Protein AF-A0A962D793-F1 (afdb_monomer_lite)

Foldseek 3Di:
DVVVCLLQQLLLQCDPVNCCVFQNPVLLVLLVVQLVVVQWAADPDPQWTAHPNKIWRDGSLHQLPIDIPDPDPHDHSNNSNSSVVVNVVVVVPDPPPPPDPPPDDDDDDDDDDDDDPPPPPPDPPPPQVVQVVVQLVVLLPADLVVLLVVLDDLLLVCQVVLLVQFPAWDWDDGRQKIWIDGPRVRWIWMAGRSNRLSRIDTDDDSNVSSNVSSNRSVRSCVVVVHDHDRSNDDVPPPDDDDDDD

Secondary structure (DSSP, 8-state):
-HHHHHHTHHHHT--HHHHHHHH-HHHHHHHHHHHHTT-EEE-SSTTEEEETTEEEE--TT-GGG-EESSS-SS--HHHHHHHHHHHHHHHHTS------------------------------TTHHHHHHHHHHHHHHHS-HHHHHHHHHHHHHHHHHHHHTT--EEEEEEETTEEEEEEETTTEEEEEETT-GGGGEE-SS-HHHHHHHHHHHHHHHHHHTT-----TT--TT---------

pLDDT: mean 82.61, std 19.04, range [34.0, 98.19]

Radius of gyration: 23.88 Å; chains: 1; bounding box: 81×50×61 Å

Sequence (245 aa):
MTARREHWQALLALDADTLTELAGAGLLRRGLKELEAGQVLPGEEDGQFEVDGQRVQLDPRGWAHARCSCPAPHWCKHRIAAILALQQQAEQAQPVAIAPVEVDSAEPDPVMANAIPTGSSAAPASDDSAAESALLAELAELDPLHCLRLAGSAARQRLPRLLAQIDGVRWVVRPGSLRIELDGLEQVVSYLRHGGWAGMHCEGSASSQAALKLAALWAFWRQNGRPLPDSQARPGDGAVASTEP

Structure (mmCIF, N/CA/C/O backbone):
data_AF-A0A962D793-F1
#
_entry.id   AF-A0A962D793-F1
#
loop_
_atom_site.group_PDB
_atom_site.id
_atom_site.type_symbol
_atom_site.label_atom_id
_atom_site.label_alt_id
_atom_site.label_comp_id
_atom_site.label_asym_id
_atom_site.label_entity_id
_atom_site.label_seq_id
_atom_site.pdbx_PDB_ins_code
_atom_site.Cartn_x
_atom_site.Cartn_y
_atom_site.Cartn_z
_atom_site.occupancy
_atom_site.B_iso_or_equiv
_atom_site.auth_seq_id
_atom_site.auth_comp_id
_atom_site.auth_asym_id
_atom_site.auth_atom_id
_atom_site.pdbx_PDB_model_num
ATOM 1 N N . MET A 1 1 ? -24.814 11.540 5.572 1.00 59.25 1 MET A N 1
ATOM 2 C CA . MET A 1 1 ? -24.280 10.158 5.610 1.00 59.25 1 MET A CA 1
ATOM 3 C C . MET A 1 1 ? -23.424 9.856 4.379 1.00 59.25 1 MET A C 1
ATOM 5 O O . MET A 1 1 ? -22.291 9.434 4.564 1.00 59.25 1 MET A O 1
ATOM 9 N N . THR A 1 2 ? -23.872 10.186 3.161 1.00 63.78 2 THR A N 1
ATOM 10 C CA . THR A 1 2 ? -23.103 10.029 1.902 1.00 63.78 2 THR A CA 1
ATOM 11 C C . THR A 1 2 ? -21.752 10.757 1.901 1.00 63.78 2 THR A C 1
ATOM 13 O O . THR A 1 2 ? -20.735 10.131 1.639 1.00 63.78 2 THR A O 1
ATOM 16 N N . ALA A 1 3 ? -21.709 12.019 2.349 1.00 72.31 3 ALA A N 1
ATOM 17 C CA . ALA A 1 3 ? -20.476 12.818 2.381 1.00 72.31 3 ALA A CA 1
ATOM 18 C C . ALA A 1 3 ? -19.354 12.221 3.256 1.00 72.31 3 ALA A C 1
ATOM 20 O O . ALA A 1 3 ? -18.182 12.321 2.911 1.00 72.31 3 ALA A O 1
ATOM 21 N N . ARG A 1 4 ? -19.689 11.558 4.378 1.00 75.62 4 ARG A N 1
ATOM 22 C CA . ARG A 1 4 ? -18.681 10.873 5.211 1.00 75.62 4 ARG A CA 1
ATOM 23 C C . ARG A 1 4 ? -18.145 9.638 4.486 1.00 75.62 4 ARG A C 1
ATOM 25 O O . ARG A 1 4 ? -16.952 9.379 4.522 1.00 75.62 4 ARG A O 1
ATOM 32 N N . ARG A 1 5 ? -19.009 8.901 3.785 1.00 78.44 5 ARG A N 1
ATOM 33 C CA . ARG A 1 5 ? -18.607 7.714 3.023 1.00 78.44 5 ARG A CA 1
ATOM 34 C C . ARG A 1 5 ? -17.695 8.067 1.845 1.00 78.44 5 ARG A C 1
ATOM 36 O O . ARG A 1 5 ? -16.686 7.401 1.654 1.00 78.44 5 ARG A O 1
ATOM 43 N N . GLU A 1 6 ? -18.013 9.137 1.120 1.00 80.44 6 GLU A N 1
ATOM 44 C CA . GLU A 1 6 ? -17.165 9.693 0.055 1.00 80.44 6 GLU A CA 1
ATOM 45 C C . GLU A 1 6 ? -15.807 10.142 0.604 1.00 80.44 6 GLU A C 1
ATOM 47 O O . GLU A 1 6 ? -14.766 9.804 0.048 1.00 80.44 6 GLU A O 1
ATOM 52 N N . HIS A 1 7 ? -15.803 10.830 1.749 1.00 87.44 7 HIS A N 1
ATOM 53 C CA . HIS A 1 7 ? -14.572 11.308 2.376 1.00 87.44 7 HIS A CA 1
ATOM 54 C C . HIS A 1 7 ? -13.607 10.176 2.757 1.00 87.44 7 HIS A C 1
ATOM 56 O O . HIS A 1 7 ? -12.397 10.327 2.630 1.00 87.44 7 HIS A O 1
ATOM 62 N N . TRP A 1 8 ? -14.140 9.031 3.192 1.00 92.50 8 TRP A N 1
ATOM 63 C CA . TRP A 1 8 ? -13.363 7.876 3.650 1.00 92.50 8 TRP A CA 1
ATOM 64 C C . TRP A 1 8 ? -13.233 6.761 2.597 1.00 92.50 8 TRP A C 1
ATOM 66 O O . TRP A 1 8 ? -12.764 5.664 2.916 1.00 92.50 8 TRP A O 1
ATOM 76 N N . GLN A 1 9 ? -13.618 7.019 1.342 1.00 90.00 9 GLN A N 1
ATOM 77 C CA . GLN A 1 9 ? -13.742 5.997 0.296 1.00 90.00 9 GLN A CA 1
ATOM 78 C C . GLN A 1 9 ? -12.453 5.186 0.087 1.00 90.00 9 GLN A C 1
ATOM 80 O O . GLN A 1 9 ? -12.523 3.975 -0.113 1.00 90.00 9 GLN A O 1
ATOM 85 N N . ALA A 1 10 ? -11.276 5.812 0.184 1.00 90.69 10 ALA A N 1
ATOM 86 C CA . ALA A 1 10 ? -9.995 5.128 -0.007 1.00 90.69 10 ALA A CA 1
ATOM 87 C C . ALA A 1 10 ? -9.720 4.024 1.029 1.00 90.69 10 ALA A C 1
ATOM 89 O O . ALA A 1 10 ? -9.087 3.028 0.694 1.00 90.69 10 ALA A O 1
ATOM 90 N N . LEU A 1 11 ? -10.194 4.185 2.269 1.00 94.25 11 LEU A N 1
ATOM 91 C CA . LEU A 1 11 ? -10.075 3.160 3.312 1.00 94.25 11 LEU A CA 1
ATOM 92 C C . LEU A 1 11 ? -11.266 2.203 3.301 1.00 94.25 11 LEU A C 1
ATOM 94 O O . LEU A 1 11 ? -11.084 1.005 3.491 1.00 94.25 11 LEU A O 1
ATOM 98 N N . LEU A 1 12 ? -12.472 2.716 3.042 1.00 93.69 12 LEU A N 1
ATOM 99 C CA . LEU A 1 12 ? -13.684 1.898 2.993 1.00 93.69 12 LEU A CA 1
ATOM 100 C C . LEU A 1 12 ? -13.662 0.880 1.850 1.00 93.69 12 LEU A C 1
ATOM 102 O O . LEU A 1 12 ? -14.226 -0.196 2.003 1.00 93.69 12 LEU A O 1
ATOM 106 N N . ALA A 1 13 ? -12.985 1.193 0.744 1.00 92.19 13 ALA A N 1
ATOM 107 C CA . ALA A 1 13 ? -12.861 0.294 -0.395 1.00 92.19 13 ALA A CA 1
ATOM 108 C C . ALA A 1 13 ? -11.895 -0.885 -0.166 1.00 92.19 13 ALA A C 1
ATOM 110 O O . ALA A 1 13 ? -11.856 -1.772 -1.006 1.00 92.19 13 ALA A O 1
ATOM 111 N N . LEU A 1 14 ? -11.115 -0.918 0.924 1.00 93.00 14 LEU A N 1
ATOM 112 C CA . LEU A 1 14 ? -10.176 -2.015 1.195 1.00 93.00 14 LEU A CA 1
ATOM 113 C C . LEU A 1 14 ? -10.912 -3.251 1.724 1.00 93.00 14 LEU A C 1
ATOM 115 O O . LEU A 1 14 ? -11.148 -3.373 2.926 1.00 93.00 14 LEU A O 1
ATOM 119 N N . ASP A 1 15 ? -11.265 -4.170 0.831 1.00 91.25 15 ASP A N 1
ATOM 120 C CA . ASP A 1 15 ? -11.928 -5.422 1.198 1.00 91.25 15 ASP A CA 1
ATOM 121 C C . ASP A 1 15 ? -11.002 -6.410 1.943 1.00 91.25 15 ASP A C 1
ATOM 123 O O . ASP A 1 15 ? -9.790 -6.212 2.089 1.00 91.25 15 ASP A O 1
ATOM 127 N N . ALA A 1 16 ? -11.592 -7.491 2.462 1.00 90.69 16 ALA A N 1
ATOM 128 C CA . ALA A 1 16 ? -10.871 -8.496 3.240 1.00 90.69 16 ALA A CA 1
ATOM 129 C C . ALA A 1 16 ? -9.754 -9.187 2.437 1.00 90.69 16 ALA A C 1
ATOM 131 O O . ALA A 1 16 ? -8.703 -9.497 3.007 1.00 90.69 16 ALA A O 1
ATOM 132 N N . ASP A 1 17 ? -9.952 -9.395 1.134 1.00 90.81 17 ASP A N 1
ATOM 133 C CA . ASP A 1 17 ? -8.955 -10.002 0.250 1.00 90.81 17 ASP A CA 1
ATOM 134 C C . ASP A 1 17 ? -7.769 -9.053 0.042 1.00 90.81 17 ASP A C 1
ATOM 136 O O . ASP A 1 17 ? -6.619 -9.452 0.230 1.00 90.81 17 ASP A O 1
ATOM 140 N N . THR A 1 18 ? -8.040 -7.771 -0.210 1.00 91.50 18 THR A N 1
ATOM 141 C CA . THR A 1 18 ? -7.037 -6.703 -0.322 1.00 91.50 18 THR A CA 1
ATOM 142 C C . THR A 1 18 ? -6.240 -6.567 0.974 1.00 91.50 18 THR A C 1
ATOM 144 O O . THR A 1 18 ? -5.008 -6.526 0.957 1.00 91.50 18 THR A O 1
ATOM 147 N N . LEU A 1 19 ? -6.912 -6.546 2.129 1.00 92.88 19 LEU A N 1
ATOM 148 C CA . LEU A 1 19 ? -6.241 -6.497 3.431 1.00 92.88 19 LEU A CA 1
ATOM 149 C C . LEU A 1 19 ? -5.411 -7.761 3.696 1.00 92.88 19 LEU A C 1
ATOM 151 O O . LEU A 1 19 ? -4.319 -7.670 4.264 1.00 92.88 19 LEU A O 1
ATOM 155 N N . THR A 1 20 ? -5.895 -8.932 3.278 1.00 92.50 20 THR A N 1
ATOM 156 C CA . THR A 1 20 ? -5.168 -10.202 3.408 1.00 92.50 20 THR A CA 1
ATOM 157 C C . THR A 1 20 ? -3.920 -10.228 2.536 1.00 92.50 20 THR A C 1
ATOM 159 O O . THR A 1 20 ? -2.868 -10.636 3.026 1.00 92.50 20 THR A O 1
ATOM 162 N N . GLU A 1 21 ? -4.006 -9.773 1.288 1.00 89.12 21 GLU A N 1
ATOM 163 C CA . GLU A 1 21 ? -2.870 -9.697 0.365 1.00 89.12 21 GLU A CA 1
ATOM 164 C C . GLU A 1 21 ? -1.805 -8.713 0.868 1.00 89.12 21 GLU A C 1
ATOM 166 O O . GLU A 1 21 ? -0.612 -9.009 0.849 1.00 89.12 21 GLU A O 1
ATOM 171 N N . LEU A 1 22 ? -2.226 -7.551 1.372 1.00 87.88 22 LEU A N 1
ATOM 172 C CA . LEU A 1 22 ? -1.299 -6.486 1.753 1.00 87.88 22 LEU A CA 1
ATOM 173 C C . LEU A 1 22 ? -0.672 -6.677 3.138 1.00 87.88 22 LEU A C 1
ATOM 175 O O . LEU A 1 22 ? 0.508 -6.377 3.322 1.00 87.88 22 LEU A O 1
ATOM 179 N N . ALA A 1 23 ? -1.453 -7.135 4.120 1.00 89.38 23 ALA A N 1
ATOM 180 C CA . ALA A 1 23 ? -1.007 -7.278 5.506 1.00 89.38 23 ALA A CA 1
ATOM 181 C C . ALA A 1 23 ? -0.732 -8.731 5.921 1.00 89.38 23 ALA A C 1
ATOM 183 O O . ALA A 1 23 ? -0.041 -8.976 6.912 1.00 89.38 23 ALA A O 1
ATOM 184 N N . GLY A 1 24 ? -1.289 -9.706 5.208 1.00 91.44 24 GLY A N 1
ATOM 185 C CA . GLY A 1 24 ? -1.264 -11.115 5.579 1.00 91.44 24 GLY A CA 1
ATOM 186 C C . GLY A 1 24 ? -2.423 -11.522 6.496 1.00 91.44 24 GLY A C 1
ATOM 187 O O . GLY A 1 24 ? -2.791 -10.831 7.454 1.00 91.44 24 GLY A O 1
ATOM 188 N N . ALA A 1 25 ? -2.942 -12.733 6.271 1.00 93.25 25 ALA A N 1
ATOM 189 C CA . ALA A 1 25 ? -4.092 -13.294 6.992 1.00 93.25 25 ALA A CA 1
ATOM 190 C C . ALA A 1 25 ? -3.926 -13.313 8.526 1.00 93.25 25 ALA A C 1
ATOM 192 O O . ALA A 1 25 ? -4.895 -13.228 9.280 1.00 93.25 25 ALA A O 1
ATOM 193 N N . GLY A 1 26 ? -2.693 -13.441 9.028 1.00 95.88 26 GLY A N 1
ATOM 194 C CA . GLY A 1 26 ? -2.412 -13.419 10.467 1.00 95.88 26 GLY A CA 1
ATOM 195 C C . GLY A 1 26 ? -2.602 -12.044 11.115 1.00 95.88 26 GLY A C 1
ATOM 196 O O . GLY A 1 26 ? -2.943 -11.969 12.296 1.00 95.88 26 GLY A O 1
ATOM 197 N N . LEU A 1 27 ? -2.373 -10.951 10.381 1.00 95.19 27 LEU A N 1
ATOM 198 C CA . LEU A 1 27 ? -2.653 -9.602 10.872 1.00 95.19 27 LEU A CA 1
ATOM 199 C C . LEU A 1 27 ? -4.147 -9.285 10.778 1.00 95.19 27 LEU A C 1
ATOM 201 O O . LEU A 1 27 ? -4.692 -8.778 11.758 1.00 95.19 27 LEU A O 1
ATOM 205 N N . LEU A 1 28 ? -4.807 -9.672 9.680 1.00 96.56 28 LEU A N 1
ATOM 206 C CA . LEU A 1 28 ? -6.251 -9.489 9.525 1.00 96.56 28 LEU A CA 1
ATOM 207 C C . LEU A 1 28 ? -7.043 -10.192 10.633 1.00 96.56 28 LEU A C 1
ATOM 209 O O . LEU A 1 28 ? -7.822 -9.547 11.329 1.00 96.56 28 LEU A O 1
ATOM 213 N N . ARG A 1 29 ? -6.768 -11.480 10.886 1.00 96.94 29 ARG A N 1
ATOM 214 C CA . ARG A 1 29 ? -7.424 -12.234 11.972 1.00 96.94 29 ARG A CA 1
ATOM 215 C C . ARG A 1 29 ? -7.218 -11.605 13.348 1.00 96.94 29 ARG A C 1
ATOM 217 O O . ARG A 1 29 ? -8.128 -11.609 14.167 1.00 96.94 29 ARG A O 1
ATOM 224 N N . ARG A 1 30 ? -6.022 -11.072 13.619 1.00 96.06 30 ARG A N 1
ATOM 225 C CA . ARG A 1 30 ? -5.748 -10.381 14.887 1.00 96.06 30 ARG A CA 1
ATOM 226 C C . ARG A 1 30 ? -6.521 -9.071 14.988 1.00 96.06 30 ARG A C 1
ATOM 228 O O . ARG A 1 30 ? -7.050 -8.808 16.052 1.00 96.06 30 ARG A O 1
ATOM 235 N N . GLY A 1 31 ? -6.609 -8.292 13.909 1.00 96.62 31 GLY A N 1
ATOM 236 C CA . GLY A 1 31 ? -7.401 -7.059 13.884 1.00 96.62 31 GLY A CA 1
ATOM 237 C C . GLY A 1 31 ? -8.900 -7.311 14.073 1.00 96.62 31 GLY A C 1
ATOM 238 O O . GLY A 1 31 ? -9.521 -6.642 14.891 1.00 96.62 31 GLY A O 1
ATOM 239 N N . LEU A 1 32 ? -9.452 -8.321 13.390 1.00 96.56 32 LEU A N 1
ATOM 240 C CA . LEU A 1 32 ? -10.844 -8.759 13.566 1.00 96.56 32 LEU A CA 1
ATOM 241 C C . LEU A 1 32 ? -11.135 -9.151 15.016 1.00 96.56 32 LEU A C 1
ATOM 243 O O . LEU A 1 32 ? -12.132 -8.716 15.577 1.00 96.56 32 LEU A O 1
ATOM 247 N N . LYS A 1 33 ? -10.222 -9.894 15.653 1.00 97.31 33 LYS A N 1
ATOM 248 C CA . LYS A 1 33 ? -10.373 -10.293 17.055 1.00 97.31 33 LYS A CA 1
ATOM 249 C C . LYS A 1 33 ? -10.483 -9.096 18.008 1.00 97.31 33 LYS A C 1
ATOM 251 O O . LYS A 1 33 ? -11.274 -9.153 18.941 1.00 97.31 33 LYS A O 1
ATOM 256 N N . GLU A 1 34 ? -9.706 -8.031 17.794 1.00 96.62 34 GLU A N 1
ATOM 257 C CA . GLU A 1 34 ? -9.811 -6.806 18.609 1.00 96.62 34 GLU A CA 1
ATOM 258 C C . GLU A 1 34 ? -11.179 -6.131 18.417 1.00 96.62 34 GLU A C 1
ATOM 260 O O . GLU A 1 34 ? -11.781 -5.660 19.382 1.00 96.62 34 GLU A O 1
ATOM 265 N N . LEU A 1 35 ? -11.688 -6.108 17.178 1.00 96.06 35 LEU A N 1
ATOM 266 C CA . LEU A 1 35 ? -12.994 -5.528 16.858 1.00 96.06 35 LEU A CA 1
ATOM 267 C C . LEU A 1 35 ? -14.141 -6.322 17.499 1.00 96.06 35 LEU A C 1
ATOM 269 O O . LEU A 1 35 ? -14.988 -5.741 18.171 1.00 96.06 35 LEU A O 1
ATOM 273 N N . GLU A 1 36 ? -14.140 -7.646 17.339 1.00 95.69 36 GLU A N 1
ATOM 274 C CA . GLU A 1 36 ? -15.138 -8.558 17.919 1.00 95.69 36 GLU A CA 1
ATOM 275 C C . GLU A 1 36 ? -15.147 -8.513 19.452 1.00 95.69 36 GLU A C 1
ATOM 277 O O . GLU A 1 36 ? -16.201 -8.627 20.075 1.00 95.69 36 GLU A O 1
ATOM 282 N N . ALA A 1 37 ? -13.980 -8.309 20.067 1.00 94.75 37 ALA A N 1
ATOM 283 C CA . ALA A 1 37 ? -13.849 -8.150 21.510 1.00 94.75 37 ALA A CA 1
ATOM 284 C C . ALA A 1 37 ? -14.301 -6.766 22.020 1.00 94.75 37 ALA A C 1
ATOM 286 O O . ALA A 1 37 ? -14.256 -6.524 23.227 1.00 94.75 37 ALA A O 1
ATOM 287 N N . GLY A 1 38 ? -14.707 -5.846 21.135 1.00 92.25 38 GLY A N 1
ATOM 288 C CA . GLY A 1 38 ? -15.063 -4.473 21.500 1.00 92.25 38 GLY A CA 1
ATOM 289 C C . GLY A 1 38 ? -13.871 -3.652 22.002 1.00 92.25 38 GLY A C 1
ATOM 290 O O . GLY A 1 38 ? -14.056 -2.687 22.740 1.00 92.25 38 GLY A O 1
ATOM 291 N N . GLN A 1 39 ? -12.645 -4.037 21.630 1.00 93.75 39 GLN A N 1
ATOM 292 C CA . GLN A 1 39 ? -11.394 -3.408 22.077 1.00 93.75 39 GLN A CA 1
ATOM 293 C C . GLN A 1 39 ? -10.873 -2.344 21.102 1.00 93.75 39 GLN A C 1
ATOM 295 O O . GLN A 1 39 ? -9.760 -1.844 21.263 1.00 93.75 39 GLN A O 1
ATOM 300 N N . VAL A 1 40 ? -11.674 -1.993 20.094 1.00 97.31 40 VAL A N 1
ATOM 301 C CA . VAL A 1 40 ? -11.411 -0.886 19.172 1.00 97.31 40 VAL A CA 1
ATOM 302 C C . VAL A 1 40 ? -12.292 0.286 19.577 1.00 97.31 40 VAL A C 1
ATOM 304 O O . VAL A 1 40 ? -13.461 0.362 19.201 1.00 97.31 40 VAL A O 1
ATOM 307 N N . LEU A 1 41 ? -11.738 1.182 20.387 1.00 96.81 41 LEU A N 1
ATOM 308 C CA . LEU A 1 41 ? -12.473 2.310 20.949 1.00 96.81 41 LEU A CA 1
ATOM 309 C C . LEU A 1 41 ? -12.295 3.545 20.053 1.00 96.81 41 LEU A C 1
ATOM 311 O O . LEU A 1 41 ? -11.165 3.833 19.653 1.00 96.81 41 LEU A O 1
ATOM 315 N N . PRO A 1 42 ? -13.365 4.285 19.709 1.00 95.56 42 PRO A N 1
ATOM 316 C CA . PRO A 1 42 ? -13.225 5.551 18.999 1.00 95.56 42 PRO A CA 1
ATOM 317 C C . PRO A 1 42 ? -12.535 6.593 19.893 1.00 95.56 42 PRO A C 1
ATOM 319 O O . PRO A 1 42 ? -12.769 6.642 21.100 1.00 95.56 42 PRO A O 1
ATOM 322 N N . GLY A 1 43 ? -11.679 7.415 19.290 1.00 93.38 43 GLY A N 1
ATOM 323 C CA . GLY A 1 43 ? -11.035 8.550 19.947 1.00 93.38 43 GLY A CA 1
ATOM 324 C C . GLY A 1 43 ? -11.893 9.818 19.939 1.00 93.38 43 GLY A C 1
ATOM 325 O O . GLY A 1 43 ? -13.081 9.789 19.623 1.00 93.38 43 GLY A O 1
ATOM 326 N N . GLU A 1 44 ? -11.267 10.942 20.289 1.00 90.56 44 GLU A N 1
ATOM 327 C CA . GLU A 1 44 ? -11.919 12.259 20.333 1.00 90.56 44 GLU A CA 1
ATOM 328 C C . GLU A 1 44 ? -12.039 12.890 18.938 1.00 90.56 44 GLU A C 1
ATOM 330 O O . GLU A 1 44 ? -13.012 13.588 18.649 1.00 90.56 44 GLU A O 1
ATOM 335 N N . GLU A 1 45 ? -11.060 12.637 18.066 1.00 92.56 45 GLU A N 1
ATOM 336 C CA . GLU A 1 45 ? -11.010 13.166 16.702 1.00 92.56 45 GLU A CA 1
ATOM 337 C C . GLU A 1 45 ? -11.562 12.163 15.672 1.00 92.56 45 GLU A C 1
ATOM 339 O O . GLU A 1 45 ? -11.504 10.944 15.861 1.00 92.56 45 GLU A O 1
ATOM 344 N N . ASP A 1 46 ? -12.079 12.658 14.539 1.00 90.69 46 ASP A N 1
ATOM 345 C CA . ASP A 1 46 ? -12.548 11.773 13.463 1.00 90.69 46 ASP A CA 1
ATOM 346 C C . ASP A 1 46 ? -11.385 10.931 12.908 1.00 90.69 46 ASP A C 1
ATOM 348 O O . ASP A 1 46 ? -10.259 11.404 12.726 1.00 90.69 46 ASP A O 1
ATOM 352 N N . GLY A 1 47 ? -11.653 9.650 12.665 1.00 93.56 47 GLY A N 1
ATOM 353 C CA . GLY A 1 47 ? -10.637 8.676 12.264 1.00 93.56 47 GLY A CA 1
ATOM 354 C C . GLY A 1 47 ? -9.647 8.267 13.363 1.00 93.56 47 GLY A C 1
ATOM 355 O O . GLY A 1 47 ? -8.745 7.474 13.077 1.00 93.56 47 GLY A O 1
ATOM 356 N N . GLN A 1 48 ? -9.785 8.759 14.598 1.00 97.56 48 GLN A N 1
ATOM 357 C CA . GLN A 1 48 ? -8.952 8.338 15.721 1.00 97.56 48 GLN A CA 1
ATOM 358 C C . GLN A 1 48 ? -9.525 7.086 16.396 1.00 97.56 48 GLN A C 1
ATOM 360 O O . GLN A 1 48 ? -10.724 6.996 16.656 1.00 97.56 48 GLN A O 1
ATOM 365 N N . PHE A 1 49 ? -8.652 6.136 16.734 1.00 98.19 49 PHE A N 1
ATOM 366 C CA . PHE A 1 49 ? -9.003 4.917 17.460 1.00 98.19 49 PHE A CA 1
ATOM 367 C C . PHE A 1 49 ? -7.936 4.558 18.497 1.00 98.19 49 PHE A C 1
ATOM 369 O O . PHE A 1 49 ? -6.744 4.824 18.305 1.00 98.19 49 PHE A O 1
ATOM 376 N N . GLU A 1 50 ? -8.355 3.898 19.569 1.00 97.94 50 GLU A N 1
ATOM 377 C CA . GLU A 1 50 ? -7.485 3.217 20.520 1.00 97.94 50 GLU A CA 1
ATOM 378 C C . GLU A 1 50 ? -7.680 1.704 20.396 1.00 97.94 50 GLU A C 1
ATOM 380 O O . GLU A 1 50 ? -8.805 1.206 20.429 1.00 97.94 50 GLU A O 1
ATOM 385 N N . VAL A 1 51 ? -6.575 0.975 20.217 1.00 97.81 51 VAL A N 1
ATOM 386 C CA . VAL A 1 51 ? -6.566 -0.488 20.083 1.00 97.81 51 VAL A CA 1
ATOM 387 C C . VAL A 1 51 ? -5.379 -1.033 20.858 1.00 97.81 51 VAL A C 1
ATOM 389 O O . VAL A 1 51 ? -4.242 -0.694 20.532 1.00 97.81 51 VAL A O 1
ATOM 392 N N . ASP A 1 52 ? -5.621 -1.880 21.860 1.00 94.88 52 ASP A N 1
ATOM 393 C CA . ASP A 1 52 ? -4.562 -2.501 22.679 1.00 94.88 52 ASP A CA 1
ATOM 394 C C . ASP A 1 52 ? -3.559 -1.468 23.253 1.00 94.88 52 ASP A C 1
ATOM 396 O O . ASP A 1 52 ? -2.336 -1.608 23.160 1.00 94.88 52 ASP A O 1
ATOM 400 N N . GLY A 1 53 ? -4.086 -0.344 23.758 1.00 94.69 53 GLY A N 1
ATOM 401 C CA . GLY A 1 53 ? -3.296 0.774 24.290 1.00 94.69 53 GLY A CA 1
ATOM 402 C C . GLY A 1 53 ? -2.473 1.543 23.246 1.00 94.69 53 GLY A C 1
ATOM 403 O O . GLY A 1 53 ? -1.630 2.366 23.607 1.00 94.69 53 GLY A O 1
ATOM 404 N N . GLN A 1 54 ? -2.671 1.282 21.950 1.00 97.56 54 GLN A N 1
ATOM 405 C CA . GLN A 1 54 ? -2.035 2.011 20.855 1.00 97.56 54 GLN A CA 1
ATOM 406 C C . GLN A 1 54 ? -3.014 2.979 20.206 1.00 97.56 54 GLN A C 1
ATOM 408 O O . GLN A 1 54 ? -4.151 2.630 19.892 1.00 97.56 54 GLN A O 1
ATOM 413 N N . ARG A 1 55 ? -2.531 4.190 19.925 1.00 97.69 55 ARG A N 1
ATOM 414 C CA . ARG A 1 55 ? -3.295 5.208 19.208 1.00 97.69 55 ARG A CA 1
ATOM 415 C C . ARG A 1 55 ? -3.128 5.013 17.709 1.00 97.69 55 ARG A C 1
ATOM 417 O O . ARG A 1 55 ? -2.004 4.962 17.199 1.00 97.69 55 ARG A O 1
ATOM 424 N N . VAL A 1 56 ? -4.247 4.941 17.005 1.00 98.06 56 VAL A N 1
ATOM 425 C CA . VAL A 1 56 ? -4.322 4.917 15.547 1.00 98.06 56 VAL A CA 1
ATOM 426 C C . VAL A 1 56 ? -5.006 6.191 15.082 1.00 98.06 56 VAL A C 1
ATOM 428 O O . VAL A 1 56 ? -6.053 6.555 15.603 1.00 98.06 56 VAL A O 1
ATOM 431 N N . GLN A 1 57 ? -4.414 6.847 14.092 1.00 97.50 57 GLN A N 1
ATOM 432 C CA . GLN A 1 57 ? -5.034 7.943 13.364 1.00 97.50 57 GLN A CA 1
ATOM 433 C C . GLN A 1 57 ? -5.195 7.510 11.912 1.00 97.50 57 GLN A C 1
ATOM 435 O O . GLN A 1 57 ? -4.203 7.372 11.190 1.00 97.50 57 GLN A O 1
ATOM 440 N N . LEU A 1 58 ? -6.430 7.266 11.489 1.00 96.81 58 LEU A N 1
ATOM 441 C CA . LEU A 1 58 ? -6.760 7.106 10.081 1.00 96.81 58 LEU A CA 1
ATOM 442 C C . LEU A 1 58 ? -6.822 8.477 9.410 1.00 96.81 58 LEU A C 1
ATOM 444 O O . LEU A 1 58 ? -7.095 9.493 10.050 1.00 96.81 58 LEU A O 1
ATOM 448 N N . ASP A 1 59 ? -6.547 8.491 8.111 1.00 94.56 59 ASP A N 1
ATOM 449 C CA . ASP A 1 59 ? -6.586 9.695 7.294 1.00 94.56 59 ASP A CA 1
ATOM 450 C C . ASP A 1 59 ? -7.455 9.424 6.054 1.00 94.56 59 ASP A C 1
ATOM 452 O O . ASP A 1 59 ? -7.308 8.366 5.429 1.00 94.56 59 ASP A O 1
ATOM 456 N N . PRO A 1 60 ? -8.364 10.341 5.693 1.00 91.75 60 PRO A N 1
ATOM 457 C CA . PRO A 1 60 ? -9.275 10.157 4.567 1.00 91.75 60 PRO A CA 1
ATOM 458 C C . PRO A 1 60 ? -8.545 10.102 3.219 1.00 91.75 60 PRO A C 1
ATOM 460 O O . PRO A 1 60 ? -9.040 9.503 2.266 1.00 91.75 60 PRO A O 1
ATOM 463 N N . ARG A 1 61 ? -7.304 10.610 3.155 1.00 89.75 61 ARG A N 1
ATOM 464 C CA . ARG A 1 61 ? -6.394 10.425 2.010 1.00 89.75 61 ARG A CA 1
ATOM 465 C C . ARG A 1 61 ? -5.878 8.988 1.872 1.00 89.75 61 ARG A C 1
ATOM 467 O O . ARG A 1 61 ? -5.049 8.727 1.013 1.00 89.75 61 ARG A O 1
ATOM 474 N N . GLY A 1 62 ? -6.321 8.048 2.704 1.00 91.38 62 GLY A N 1
ATOM 475 C CA . GLY A 1 62 ? -6.039 6.626 2.542 1.00 91.38 62 GLY A CA 1
ATOM 476 C C . GLY A 1 62 ? -4.876 6.103 3.384 1.00 91.38 62 GLY A C 1
ATOM 477 O O . GLY A 1 62 ? -4.301 6.780 4.242 1.00 91.38 62 GLY A O 1
ATOM 478 N N . TRP A 1 63 ? -4.526 4.835 3.144 1.00 91.88 63 TRP A N 1
ATOM 479 C CA . TRP A 1 63 ? -3.619 4.070 4.006 1.00 91.88 63 TRP A CA 1
ATOM 480 C C . TRP A 1 63 ? -2.247 4.719 4.186 1.00 91.88 63 TRP A C 1
ATOM 482 O O . TRP A 1 63 ? -1.724 4.717 5.297 1.00 91.88 63 TRP A O 1
ATOM 492 N N . ALA A 1 64 ? -1.654 5.289 3.135 1.00 90.75 64 ALA A N 1
ATOM 493 C CA . ALA A 1 64 ? -0.308 5.866 3.209 1.00 90.75 64 ALA A CA 1
ATOM 494 C C . ALA A 1 64 ? -0.195 7.020 4.224 1.00 90.75 64 ALA A C 1
ATOM 496 O O . ALA A 1 64 ? 0.898 7.302 4.716 1.00 90.75 64 ALA A O 1
ATOM 497 N N . HIS A 1 65 ? -1.320 7.656 4.558 1.00 92.31 65 HIS A N 1
ATOM 498 C CA . HIS A 1 65 ? -1.398 8.773 5.494 1.00 92.31 65 HIS A CA 1
ATOM 499 C C . HIS A 1 65 ? -1.819 8.356 6.910 1.00 92.31 65 HIS A C 1
ATOM 501 O O . HIS A 1 65 ? -1.641 9.133 7.849 1.00 92.31 65 HIS A O 1
ATOM 507 N N . ALA A 1 66 ? -2.310 7.127 7.089 1.00 93.88 66 ALA A N 1
ATOM 508 C CA . ALA A 1 66 ? -2.683 6.617 8.399 1.00 93.88 66 ALA A CA 1
ATOM 509 C C . ALA A 1 66 ? -1.447 6.337 9.274 1.00 93.88 66 ALA A C 1
ATOM 511 O O . ALA A 1 66 ? -0.421 5.826 8.815 1.00 93.88 66 ALA A O 1
ATOM 512 N N . ARG A 1 67 ? -1.557 6.650 10.566 1.00 95.38 67 ARG A N 1
ATOM 513 C CA . ARG A 1 67 ? -0.478 6.546 11.555 1.00 95.38 67 ARG A CA 1
ATOM 514 C C . ARG A 1 67 ? -0.896 5.656 12.712 1.00 95.38 67 ARG A C 1
ATOM 516 O O . ARG A 1 67 ? -2.065 5.588 13.075 1.00 95.38 67 ARG A O 1
ATOM 523 N N . CYS A 1 68 ? 0.076 4.991 13.317 1.00 97.06 68 CYS A N 1
ATOM 524 C CA . CYS A 1 68 ? -0.110 4.266 14.565 1.00 97.06 68 CYS A CA 1
ATOM 525 C C . CYS A 1 68 ? 1.097 4.507 15.466 1.00 97.06 68 CYS A C 1
ATOM 527 O O . CYS A 1 68 ? 2.213 4.631 14.966 1.00 97.06 68 CYS A O 1
ATOM 529 N N . SER A 1 69 ? 0.876 4.566 16.778 1.00 96.88 69 SER A N 1
ATOM 530 C CA . SER A 1 69 ? 1.944 4.715 17.773 1.00 96.88 69 SER A CA 1
ATOM 531 C C . SER A 1 69 ? 2.813 3.463 17.943 1.00 96.88 69 SER A C 1
ATOM 533 O O . SER A 1 69 ? 3.862 3.534 18.577 1.00 96.88 69 SER A O 1
ATOM 535 N N . CYS A 1 70 ? 2.401 2.314 17.396 1.00 96.50 70 CYS A N 1
ATOM 536 C CA . CYS A 1 70 ? 3.156 1.070 17.524 1.00 96.50 70 CYS A CA 1
ATOM 537 C C . CYS A 1 70 ? 4.433 1.081 16.652 1.00 96.50 70 CYS A C 1
ATOM 539 O O . CYS A 1 70 ? 4.448 1.726 15.603 1.00 96.50 70 CYS A O 1
ATOM 541 N N . PRO A 1 71 ? 5.475 0.303 16.997 1.00 92.94 71 PRO A N 1
ATOM 542 C CA . PRO A 1 71 ? 6.758 0.311 16.282 1.00 92.94 71 PRO A CA 1
ATOM 543 C C . PRO A 1 71 ? 6.729 -0.379 14.905 1.00 92.94 71 PRO A C 1
ATOM 545 O O . PRO A 1 71 ? 7.756 -0.452 14.232 1.00 92.94 71 PRO A O 1
ATOM 548 N N . ALA A 1 72 ? 5.589 -0.935 14.485 1.00 88.75 72 ALA A N 1
ATOM 549 C CA . ALA A 1 72 ? 5.482 -1.617 13.202 1.00 88.75 72 ALA A CA 1
ATOM 550 C C . ALA A 1 72 ? 5.641 -0.613 12.039 1.00 88.75 72 ALA A C 1
ATOM 552 O O . ALA A 1 72 ? 4.928 0.390 12.006 1.00 88.75 72 ALA A O 1
ATOM 553 N N . PRO A 1 73 ? 6.518 -0.883 11.055 1.00 76.06 73 PRO A N 1
ATOM 554 C CA . PRO A 1 73 ? 6.867 0.100 10.026 1.00 76.06 73 PRO A CA 1
ATOM 555 C C . PRO A 1 73 ? 5.762 0.326 8.985 1.00 76.06 73 PRO A C 1
ATOM 557 O O . PRO A 1 73 ? 5.709 1.383 8.357 1.00 76.06 73 PRO A O 1
ATOM 560 N N . HIS A 1 74 ? 4.890 -0.663 8.776 1.00 80.94 74 HIS A N 1
ATOM 561 C CA . HIS A 1 74 ? 3.874 -0.642 7.724 1.00 80.94 74 HIS A CA 1
ATOM 562 C C . HIS A 1 74 ? 2.535 -1.148 8.271 1.00 80.94 74 HIS A C 1
ATOM 564 O O . HIS A 1 74 ? 1.795 -0.399 8.911 1.00 80.94 74 HIS A O 1
ATOM 570 N N . TRP A 1 75 ? 2.223 -2.422 8.053 1.00 91.75 75 TRP A N 1
ATOM 571 C CA . TRP A 1 75 ? 0.992 -3.051 8.510 1.00 91.75 75 TRP A CA 1
ATOM 572 C C . TRP A 1 75 ? 1.105 -3.514 9.958 1.00 91.75 75 TRP A C 1
ATOM 574 O O . TRP A 1 75 ? 2.116 -4.075 10.380 1.00 91.75 75 TRP A O 1
ATOM 584 N N . CYS A 1 76 ? 0.046 -3.289 10.727 1.00 95.75 76 CYS A N 1
ATOM 585 C CA . CYS A 1 76 ? -0.069 -3.767 12.096 1.00 95.75 76 CYS A CA 1
ATOM 586 C C . CYS A 1 76 ? -1.525 -4.094 12.415 1.00 95.75 76 CYS A C 1
ATOM 588 O O . CYS A 1 76 ? -2.440 -3.602 11.750 1.00 95.75 76 CYS A O 1
ATOM 590 N N . LYS A 1 77 ? -1.739 -4.900 13.461 1.00 96.06 77 LYS A N 1
ATOM 591 C CA . LYS A 1 77 ? -3.090 -5.294 13.871 1.00 96.06 77 LYS A CA 1
ATOM 592 C C . LYS A 1 77 ? -3.957 -4.079 14.228 1.00 96.06 77 LYS A C 1
ATOM 594 O O . LYS A 1 77 ? -5.126 -4.074 13.883 1.00 96.06 77 LYS A O 1
ATOM 599 N N . HIS A 1 78 ? -3.375 -3.033 14.824 1.00 97.69 78 HIS A N 1
ATOM 600 C CA . HIS A 1 78 ? -4.108 -1.848 15.287 1.00 97.69 78 HIS A CA 1
ATOM 601 C C . HIS A 1 78 ? -4.699 -1.044 14.128 1.00 97.69 78 HIS A C 1
ATOM 603 O O . HIS A 1 78 ? -5.877 -0.710 14.144 1.00 97.69 78 HIS A O 1
ATOM 609 N N . ARG A 1 79 ? -3.902 -0.763 13.088 1.00 96.75 79 ARG A N 1
ATOM 610 C CA . ARG A 1 79 ? -4.387 -0.018 11.919 1.00 96.75 79 ARG A CA 1
ATOM 611 C C . ARG A 1 79 ? -5.439 -0.805 11.140 1.00 96.75 79 ARG A C 1
ATOM 613 O O . ARG A 1 79 ? -6.383 -0.204 10.648 1.00 96.75 79 ARG A O 1
ATOM 620 N N . ILE A 1 80 ? -5.294 -2.129 11.056 1.00 97.06 80 ILE A N 1
ATOM 621 C CA . ILE A 1 80 ? -6.307 -2.995 10.438 1.00 97.06 80 ILE A CA 1
ATOM 622 C C . ILE A 1 80 ? -7.596 -2.973 11.258 1.00 97.06 80 ILE A C 1
ATOM 624 O O . ILE A 1 80 ? -8.656 -2.741 10.696 1.00 97.06 80 ILE A O 1
ATOM 628 N N . ALA A 1 81 ? -7.509 -3.144 12.579 1.00 97.44 81 ALA A N 1
ATOM 629 C CA . ALA A 1 81 ? -8.667 -3.090 13.467 1.00 97.44 81 ALA A CA 1
ATOM 630 C C . ALA A 1 81 ? -9.410 -1.746 13.359 1.00 97.44 81 ALA A C 1
ATOM 632 O O . ALA A 1 81 ? -10.633 -1.727 13.276 1.00 97.44 81 ALA A O 1
ATOM 633 N N . ALA A 1 82 ? -8.677 -0.632 13.265 1.00 97.56 82 ALA A N 1
ATOM 634 C CA . ALA A 1 82 ? -9.254 0.691 13.041 1.00 97.56 82 ALA A CA 1
ATOM 635 C C . ALA A 1 82 ? -9.960 0.818 11.676 1.00 97.56 82 ALA A C 1
ATOM 637 O O . ALA A 1 82 ? -11.043 1.391 11.611 1.00 97.56 82 ALA A O 1
ATOM 638 N N . ILE A 1 83 ? -9.388 0.278 10.589 1.00 96.88 83 ILE A N 1
ATOM 639 C CA . ILE A 1 83 ? -10.056 0.254 9.271 1.00 96.88 83 ILE A CA 1
ATOM 640 C C . ILE A 1 83 ? -11.351 -0.552 9.342 1.00 96.88 83 ILE A C 1
ATOM 642 O O . ILE A 1 83 ? -12.383 -0.078 8.876 1.00 96.88 83 ILE A O 1
ATOM 646 N N . LEU A 1 84 ? -11.310 -1.733 9.959 1.00 96.75 84 LEU A N 1
ATOM 647 C CA . LEU A 1 84 ? -12.486 -2.587 10.114 1.00 96.75 84 LEU A CA 1
ATOM 648 C C . LEU A 1 84 ? -13.570 -1.893 10.956 1.00 96.75 84 LEU A C 1
ATOM 650 O O . LEU A 1 84 ? -14.746 -1.946 10.607 1.00 96.75 84 LEU A O 1
ATOM 654 N N . ALA A 1 85 ? -13.187 -1.173 12.016 1.00 96.56 85 ALA A N 1
ATOM 655 C CA . ALA A 1 85 ? -14.117 -0.361 12.800 1.00 96.56 85 ALA A CA 1
ATOM 656 C C . ALA A 1 85 ? -14.723 0.787 11.979 1.00 96.56 85 ALA A C 1
ATOM 658 O O . ALA A 1 85 ? -15.926 1.026 12.055 1.00 96.56 85 ALA A O 1
ATOM 659 N N . LEU A 1 86 ? -13.921 1.475 11.158 1.00 95.50 86 LEU A N 1
ATOM 660 C CA . LEU A 1 86 ? -14.407 2.512 10.243 1.00 95.50 86 LEU A CA 1
ATOM 661 C C . LEU A 1 86 ? -15.410 1.941 9.224 1.00 95.50 86 LEU A C 1
ATOM 663 O O . LEU A 1 86 ? -16.441 2.562 8.962 1.00 95.50 86 LEU A O 1
ATOM 667 N N . GLN A 1 87 ? -15.136 0.753 8.680 1.00 94.50 87 GLN A N 1
ATOM 668 C CA . GLN A 1 87 ? -16.038 0.039 7.770 1.00 94.50 87 GLN A CA 1
ATOM 669 C C . GLN A 1 87 ? -17.352 -0.338 8.463 1.00 94.50 87 GLN A C 1
ATOM 671 O O . GLN A 1 87 ? -18.423 -0.005 7.952 1.00 94.50 87 GLN A O 1
ATOM 676 N N . GLN A 1 88 ? -17.282 -0.910 9.668 1.00 93.44 88 GLN A N 1
ATOM 677 C CA . GLN A 1 88 ? -18.462 -1.262 10.4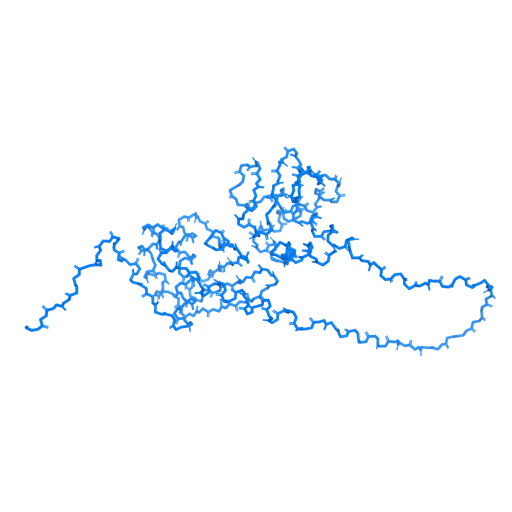61 1.00 93.44 88 GLN A CA 1
ATOM 678 C C . GLN A 1 88 ? -19.320 -0.030 10.796 1.00 93.44 88 GLN A C 1
ATOM 680 O O . GLN A 1 88 ? -20.544 -0.070 10.667 1.00 93.44 88 GLN A O 1
ATOM 685 N N . GLN A 1 89 ? -18.699 1.093 11.173 1.00 91.44 89 GLN A N 1
ATOM 686 C CA . GLN A 1 89 ? -19.409 2.353 11.419 1.00 91.44 89 GLN A CA 1
ATOM 687 C C . GLN A 1 89 ? -20.118 2.869 10.159 1.00 91.44 89 GLN A C 1
ATOM 689 O O . GLN A 1 89 ? -21.241 3.369 10.240 1.00 91.44 89 GLN A O 1
ATOM 694 N N . ALA A 1 90 ? -19.485 2.751 8.987 1.00 89.88 90 ALA A N 1
ATOM 695 C CA . ALA A 1 90 ? -20.075 3.167 7.716 1.00 89.88 90 ALA A CA 1
ATOM 696 C C . ALA A 1 90 ? -21.250 2.270 7.281 1.00 89.88 90 ALA A C 1
ATOM 698 O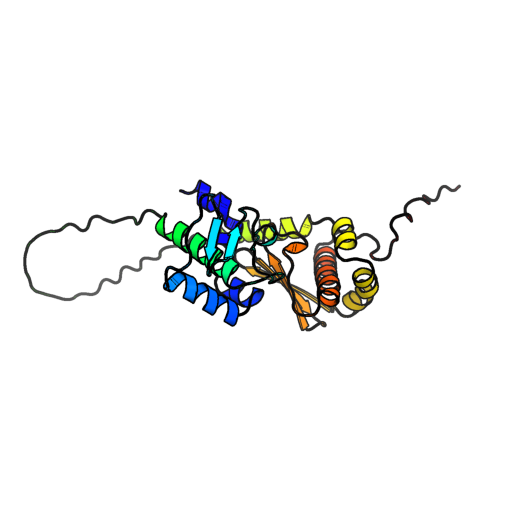 O . ALA A 1 90 ? -22.186 2.758 6.644 1.00 89.88 90 ALA A O 1
ATOM 699 N N . GLU A 1 91 ? -21.225 0.983 7.628 1.00 88.00 91 GLU A N 1
ATOM 700 C CA . GLU A 1 91 ? -22.336 0.049 7.411 1.00 88.00 91 GLU A CA 1
ATOM 701 C C . GLU A 1 91 ? -23.514 0.334 8.345 1.00 88.00 91 GLU A C 1
ATOM 703 O O . GLU A 1 91 ? -24.645 0.454 7.880 1.00 88.00 91 GLU A O 1
ATOM 708 N N . GLN A 1 92 ? -23.254 0.538 9.639 1.00 84.88 92 GLN A N 1
ATOM 709 C CA . GLN A 1 92 ? -24.282 0.873 10.636 1.00 84.88 92 GLN A CA 1
ATOM 710 C C . GLN A 1 92 ? -24.937 2.239 10.384 1.00 84.88 92 GLN A C 1
ATOM 712 O O . GLN A 1 92 ? -26.092 2.457 10.741 1.00 84.88 92 GLN A O 1
ATOM 717 N N . ALA A 1 93 ? -24.209 3.164 9.756 1.00 77.69 93 ALA A N 1
ATOM 718 C CA . ALA A 1 93 ? -24.721 4.463 9.336 1.00 77.69 93 ALA A CA 1
ATOM 719 C C . ALA A 1 93 ? -25.551 4.407 8.037 1.00 77.69 93 ALA A C 1
ATOM 721 O O . ALA A 1 93 ? -25.978 5.454 7.548 1.00 77.69 93 ALA A O 1
ATOM 722 N N . GLN A 1 94 ? -25.785 3.237 7.439 1.00 65.81 94 GLN A N 1
ATOM 723 C CA . GLN A 1 94 ? -26.781 3.128 6.376 1.00 65.81 94 GLN A CA 1
ATOM 724 C C . GLN A 1 94 ? -28.174 3.066 7.005 1.00 65.81 94 GLN A C 1
ATOM 726 O O . GLN A 1 94 ? -28.395 2.256 7.906 1.00 65.81 94 GLN A O 1
ATOM 731 N N . PRO A 1 95 ? -29.137 3.889 6.552 1.00 51.44 95 PRO A N 1
ATOM 732 C CA . PRO A 1 95 ? -30.516 3.690 6.952 1.00 51.44 95 PRO A CA 1
ATOM 733 C C . PRO A 1 95 ? -30.943 2.308 6.460 1.00 51.44 95 PRO A C 1
ATOM 735 O O . PRO A 1 95 ? -31.082 2.082 5.258 1.00 51.44 95 PRO A O 1
ATOM 738 N N . VAL A 1 96 ? -31.142 1.377 7.394 1.00 48.56 96 VAL A N 1
ATOM 739 C CA . VAL A 1 96 ? -31.920 0.173 7.122 1.00 48.56 96 VAL A CA 1
ATOM 740 C C . VAL A 1 96 ? -33.282 0.691 6.683 1.00 48.56 96 VAL A C 1
ATOM 742 O O . VAL A 1 96 ? -33.983 1.337 7.462 1.00 48.56 96 VAL A O 1
ATOM 745 N N . ALA A 1 97 ? -33.633 0.489 5.416 1.00 43.72 97 ALA A N 1
ATOM 746 C CA . ALA A 1 97 ? -34.999 0.670 4.965 1.00 43.72 97 ALA A CA 1
ATOM 747 C C . ALA A 1 97 ? -35.831 -0.398 5.678 1.00 43.72 97 ALA A C 1
ATOM 749 O O . ALA A 1 97 ? -35.963 -1.527 5.211 1.00 43.72 97 ALA A O 1
ATOM 750 N N . ILE A 1 98 ? -36.320 -0.059 6.869 1.00 44.34 98 ILE A N 1
ATOM 751 C CA . ILE A 1 98 ? -37.292 -0.867 7.586 1.00 44.34 98 ILE A CA 1
ATOM 752 C C . ILE A 1 98 ? -38.580 -0.705 6.780 1.00 44.34 98 ILE A C 1
ATOM 754 O O . ILE A 1 98 ? -39.289 0.292 6.916 1.00 44.34 98 ILE A O 1
ATOM 758 N N . ALA A 1 99 ? -38.843 -1.646 5.874 1.00 43.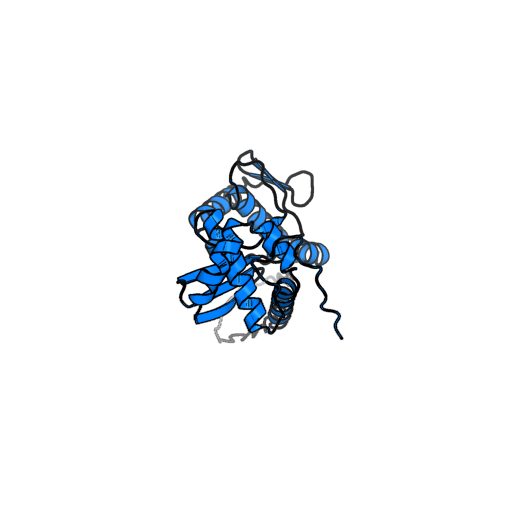16 99 ALA A N 1
ATOM 759 C CA . ALA A 1 99 ? -40.192 -1.833 5.368 1.00 43.16 99 ALA A CA 1
ATOM 760 C C . ALA A 1 99 ? -41.093 -2.049 6.600 1.00 43.16 99 ALA A C 1
ATOM 762 O O . ALA A 1 99 ? -40.734 -2.873 7.449 1.00 43.16 99 ALA A O 1
ATOM 763 N N . PRO A 1 100 ? -42.196 -1.297 6.764 1.00 39.38 100 PRO A N 1
ATOM 764 C CA . PRO A 1 100 ? -43.087 -1.489 7.896 1.00 39.38 100 PRO A CA 1
ATOM 765 C C . PRO A 1 100 ? -43.552 -2.943 7.912 1.00 39.38 100 PRO A C 1
ATOM 767 O O . PRO A 1 100 ? -44.159 -3.417 6.955 1.00 39.38 100 PRO A O 1
ATOM 770 N N . VAL A 1 101 ? -43.231 -3.660 8.986 1.00 44.16 101 VAL A N 1
ATOM 771 C CA . VAL A 1 101 ? -43.860 -4.946 9.265 1.00 44.16 101 VAL A CA 1
ATOM 772 C C . VAL A 1 101 ? -45.246 -4.594 9.791 1.00 44.16 101 VAL A C 1
ATOM 774 O O . VAL A 1 101 ? -45.384 -4.140 10.928 1.00 44.16 101 VAL A O 1
ATOM 777 N N . GLU A 1 102 ? -46.257 -4.692 8.930 1.00 39.84 102 GLU A N 1
ATOM 778 C CA . GLU A 1 102 ? -47.651 -4.598 9.349 1.00 39.84 102 GLU A CA 1
ATOM 779 C C . GLU A 1 102 ? -47.935 -5.767 10.298 1.00 39.84 102 GLU A C 1
ATOM 781 O O . GLU A 1 102 ? -47.963 -6.933 9.908 1.00 39.84 102 GLU A O 1
ATOM 786 N N . VAL A 1 103 ? -48.079 -5.443 11.582 1.00 41.25 103 VAL A N 1
ATOM 787 C CA . VAL A 1 103 ? -48.612 -6.340 12.604 1.00 41.25 103 VAL A CA 1
ATOM 788 C C . VAL A 1 103 ? -50.126 -6.410 12.433 1.00 41.25 103 VAL A C 1
ATOM 790 O O . VAL A 1 103 ? -50.860 -5.670 13.083 1.00 41.25 103 VAL A O 1
ATOM 793 N N . ASP A 1 104 ? -50.596 -7.288 11.550 1.00 35.41 104 ASP A N 1
ATOM 794 C CA . ASP A 1 104 ? -51.999 -7.698 11.556 1.00 35.41 104 ASP A CA 1
ATOM 795 C C . ASP A 1 104 ? -52.177 -8.941 12.434 1.00 35.41 104 ASP A C 1
ATOM 797 O O . ASP A 1 104 ? -51.440 -9.925 12.344 1.00 35.41 104 ASP A O 1
ATOM 801 N N . SER A 1 105 ? -53.129 -8.840 13.355 1.00 40.00 105 SER A N 1
ATOM 802 C CA . SER A 1 105 ? -53.479 -9.877 14.319 1.00 40.00 105 SER A CA 1
ATOM 803 C C . SER A 1 105 ? -54.575 -10.773 13.741 1.00 40.00 105 SER A C 1
ATOM 805 O O . SER A 1 105 ? -55.719 -10.334 13.704 1.00 40.00 105 SER A O 1
ATOM 807 N N . ALA A 1 106 ? -54.265 -12.026 13.380 1.00 35.84 106 ALA A N 1
ATOM 808 C CA . ALA A 1 106 ? -55.210 -13.160 13.371 1.00 35.84 106 ALA A CA 1
ATOM 809 C C . ALA A 1 106 ? -54.496 -14.508 13.092 1.00 35.84 106 ALA A C 1
ATOM 811 O O . ALA A 1 106 ? -53.729 -14.620 12.141 1.00 35.84 106 ALA A O 1
ATOM 812 N N . GLU A 1 107 ? -54.753 -15.534 13.915 1.00 40.72 107 GLU A N 1
ATOM 813 C CA . GLU A 1 107 ? -54.300 -16.938 13.744 1.00 40.72 107 GLU A CA 1
ATOM 814 C C . GLU A 1 107 ? -55.179 -17.744 12.721 1.00 40.72 107 GLU A C 1
ATOM 816 O O . GLU A 1 107 ? -56.154 -17.182 12.221 1.00 40.72 107 GLU A O 1
ATOM 821 N N . PRO A 1 108 ? -54.957 -19.061 12.438 1.00 57.16 108 PRO A N 1
ATOM 822 C CA . PRO A 1 108 ? -54.015 -19.601 11.439 1.00 57.16 108 PRO A CA 1
ATOM 823 C C . PRO A 1 108 ? -54.623 -20.646 10.439 1.00 57.16 108 PRO A C 1
ATOM 825 O O . PRO A 1 108 ? -55.782 -21.039 10.555 1.00 57.16 108 PRO A O 1
ATOM 828 N N . ASP A 1 109 ? -53.767 -21.148 9.522 1.00 40.25 109 ASP A N 1
ATOM 829 C CA . ASP A 1 109 ? -53.800 -22.432 8.757 1.00 40.25 109 ASP A CA 1
ATOM 830 C C . ASP A 1 109 ? -54.524 -22.537 7.372 1.00 40.25 109 ASP A C 1
ATOM 832 O O . ASP A 1 109 ? -55.455 -21.790 7.082 1.00 40.25 109 ASP A O 1
ATOM 836 N N . PRO A 1 110 ? -54.125 -23.472 6.462 1.00 59.03 110 PRO A N 1
ATOM 837 C CA . PRO A 1 110 ? -52.889 -23.414 5.653 1.00 59.03 110 PRO A CA 1
ATOM 838 C C . PRO A 1 110 ? -53.132 -23.772 4.159 1.00 59.03 110 PRO A C 1
ATOM 840 O O . PRO A 1 110 ? -54.027 -24.543 3.854 1.00 59.03 110 PRO A O 1
ATOM 843 N N . VAL A 1 111 ? -52.305 -23.333 3.201 1.00 37.31 111 VAL A N 1
ATOM 844 C CA . VAL A 1 111 ? -51.953 -24.150 2.008 1.00 37.31 111 VAL A CA 1
ATOM 845 C C . VAL A 1 111 ? -50.835 -23.511 1.188 1.00 37.31 111 VAL A C 1
ATOM 847 O O . VAL A 1 111 ? -50.813 -22.317 0.909 1.00 37.31 111 VAL A O 1
ATOM 850 N N . MET A 1 112 ? -49.909 -24.373 0.783 1.00 47.91 112 MET A N 1
ATOM 851 C CA . MET A 1 112 ? -48.750 -24.089 -0.047 1.00 47.91 112 MET A CA 1
ATOM 852 C C . MET A 1 112 ? -49.126 -23.732 -1.488 1.00 47.91 112 MET A C 1
ATOM 854 O O . MET A 1 112 ? -49.880 -24.466 -2.120 1.00 47.91 112 MET A O 1
ATOM 858 N N . ALA A 1 113 ? -48.461 -22.726 -2.057 1.00 34.69 113 ALA A N 1
ATOM 859 C CA . ALA A 1 113 ? -48.021 -22.756 -3.450 1.00 34.69 113 ALA A CA 1
ATOM 860 C C . ALA A 1 113 ? -46.906 -21.727 -3.667 1.00 34.69 113 ALA A C 1
ATOM 862 O O . ALA A 1 113 ? -47.076 -20.534 -3.436 1.00 34.69 113 ALA A O 1
ATOM 863 N N . ASN A 1 114 ? -45.757 -22.238 -4.103 1.00 50.19 114 ASN A N 1
ATOM 864 C CA . ASN A 1 114 ? -44.573 -21.510 -4.536 1.00 50.19 114 ASN A CA 1
ATOM 865 C C . ASN A 1 114 ? -44.886 -20.259 -5.367 1.00 50.19 114 ASN A C 1
ATOM 867 O O . ASN A 1 114 ? -45.419 -20.361 -6.470 1.00 50.19 114 ASN A O 1
ATOM 871 N N . ALA A 1 115 ? -44.367 -19.121 -4.920 1.00 37.19 115 ALA A N 1
ATOM 872 C CA . ALA A 1 115 ? -43.925 -18.063 -5.811 1.00 37.19 115 ALA A CA 1
ATOM 873 C C . ALA A 1 115 ? -42.571 -17.577 -5.297 1.00 37.19 115 ALA A C 1
ATOM 875 O O . ALA A 1 115 ? -42.484 -16.859 -4.308 1.00 37.19 115 ALA A O 1
ATOM 876 N N . ILE A 1 116 ? -41.506 -18.034 -5.952 1.00 41.81 116 ILE A N 1
ATOM 877 C CA . ILE A 1 116 ? -40.172 -17.450 -5.833 1.00 41.81 116 ILE A CA 1
ATOM 878 C C . ILE A 1 116 ? -40.296 -16.030 -6.399 1.00 41.81 116 ILE A C 1
ATOM 880 O O . ILE A 1 116 ? -40.547 -15.908 -7.602 1.00 41.81 116 ILE A O 1
ATOM 884 N N . PRO A 1 117 ? -40.128 -14.945 -5.622 1.00 40.25 117 PRO A N 1
ATOM 885 C CA . PRO A 1 117 ? -39.845 -13.676 -6.245 1.00 40.25 117 PRO A CA 1
ATOM 886 C C . PRO A 1 117 ? -38.382 -13.751 -6.669 1.00 40.25 117 PRO A C 1
ATOM 888 O O . PRO A 1 117 ? -37.467 -13.697 -5.846 1.00 40.25 117 PRO A O 1
ATOM 891 N N . THR A 1 118 ? -38.149 -13.900 -7.972 1.00 39.25 118 THR A N 1
ATOM 892 C CA . THR A 1 118 ? -36.882 -13.511 -8.590 1.00 39.25 118 THR A CA 1
ATOM 893 C C . THR A 1 118 ? -36.757 -11.999 -8.424 1.00 39.25 118 THR A C 1
ATOM 895 O O . THR A 1 118 ? -37.044 -11.217 -9.326 1.00 39.25 118 THR A O 1
ATOM 898 N N . GLY A 1 119 ? -36.351 -11.584 -7.225 1.00 34.00 119 GLY A N 1
ATOM 899 C CA . GLY A 1 119 ? -35.778 -10.280 -6.961 1.00 34.00 119 GLY A CA 1
ATOM 900 C C . GLY A 1 119 ? -34.413 -10.251 -7.622 1.00 34.00 119 GLY A C 1
ATOM 901 O O . GLY A 1 119 ? -33.389 -10.416 -6.966 1.00 34.00 119 GLY A O 1
ATOM 902 N N . SER A 1 120 ? -34.411 -10.085 -8.944 1.00 48.59 120 SER A N 1
ATOM 903 C CA . SER A 1 120 ? -33.250 -9.614 -9.681 1.00 48.59 120 SER A CA 1
ATOM 904 C C . SER A 1 120 ? -32.991 -8.180 -9.226 1.00 48.59 120 SER A C 1
ATOM 906 O O . SER A 1 120 ? -33.389 -7.220 -9.881 1.00 48.59 120 SER A O 1
ATOM 908 N N . SER A 1 121 ? -32.370 -8.045 -8.055 1.00 41.41 121 SER A N 1
ATOM 909 C CA . SER A 1 121 ? -31.727 -6.811 -7.641 1.00 41.41 121 SER A CA 1
ATOM 910 C C . SER A 1 121 ? -30.517 -6.648 -8.550 1.00 41.41 121 SER A C 1
ATOM 912 O O . SER A 1 121 ? -29.479 -7.282 -8.359 1.00 41.41 121 SER A O 1
ATOM 914 N N . ALA A 1 122 ? -30.701 -5.871 -9.614 1.00 38.50 122 ALA A N 1
ATOM 915 C CA . ALA A 1 122 ? -29.604 -5.354 -10.403 1.00 38.50 122 ALA A CA 1
ATOM 916 C C . ALA A 1 122 ? -28.727 -4.510 -9.466 1.00 38.50 122 ALA A C 1
ATOM 918 O O . ALA A 1 122 ? -29.073 -3.387 -9.107 1.00 38.50 122 ALA A O 1
ATOM 919 N N . ALA A 1 123 ? -27.624 -5.108 -9.021 1.00 40.59 123 ALA A N 1
ATOM 920 C CA . ALA A 1 123 ? -26.554 -4.440 -8.301 1.00 40.59 123 ALA A CA 1
ATOM 921 C C . ALA A 1 123 ? -25.912 -3.344 -9.186 1.00 40.59 123 ALA A C 1
ATOM 923 O O . ALA A 1 123 ? -25.939 -3.454 -10.418 1.00 40.59 123 ALA A O 1
ATOM 924 N N . PRO A 1 124 ? -25.335 -2.284 -8.590 1.00 43.91 124 PRO A N 1
ATOM 925 C CA . PRO A 1 124 ? -24.854 -1.110 -9.311 1.00 43.91 124 PRO A CA 1
ATOM 926 C C . PRO A 1 124 ? -23.508 -1.405 -9.989 1.00 43.91 124 PRO A C 1
ATOM 928 O O . PRO A 1 124 ? -22.448 -1.165 -9.429 1.00 43.91 124 PRO A O 1
ATOM 931 N N . ALA A 1 125 ? -23.532 -1.916 -11.218 1.00 45.59 125 ALA A N 1
ATOM 932 C CA . ALA A 1 125 ? -22.321 -2.229 -11.990 1.00 45.59 125 ALA A CA 1
ATOM 933 C C . ALA A 1 125 ? -21.575 -0.990 -12.545 1.00 45.59 125 ALA A C 1
ATOM 935 O O . ALA A 1 125 ? -20.585 -1.131 -13.259 1.00 45.59 125 ALA A O 1
ATOM 936 N N . SER A 1 126 ? -22.046 0.229 -12.265 1.00 53.31 126 SER A N 1
ATOM 937 C CA . SER A 1 126 ? -21.508 1.475 -12.832 1.00 53.31 126 SER A CA 1
ATOM 938 C C . SER A 1 126 ? -20.454 2.183 -11.969 1.00 53.31 126 SER A C 1
ATOM 940 O O . SER A 1 126 ? -19.730 3.020 -12.504 1.00 53.31 126 SER A O 1
ATOM 942 N N . ASP A 1 127 ? -20.314 1.842 -10.683 1.00 60.75 127 ASP A N 1
ATOM 943 C CA . ASP A 1 127 ? -19.324 2.485 -9.799 1.00 60.75 127 ASP A CA 1
ATOM 944 C C . ASP A 1 127 ? -17.910 1.898 -9.952 1.00 60.75 127 ASP A C 1
ATOM 946 O O . ASP A 1 127 ? -16.919 2.628 -9.865 1.00 60.75 127 ASP A O 1
ATOM 950 N N . ASP A 1 128 ? -17.792 0.603 -10.260 1.00 64.38 128 ASP A N 1
ATOM 951 C CA . ASP A 1 128 ? -16.495 -0.084 -10.293 1.00 64.38 128 ASP A CA 1
ATOM 952 C C . ASP A 1 128 ? -15.610 0.360 -11.467 1.00 64.38 128 ASP A C 1
ATOM 954 O O . ASP A 1 128 ? -14.418 0.606 -11.286 1.00 64.38 128 ASP A O 1
ATOM 958 N N . SER A 1 129 ? -16.185 0.558 -12.658 1.00 74.00 129 SER A N 1
ATOM 959 C CA . SER A 1 129 ? -15.431 0.994 -13.848 1.00 74.00 129 SER A CA 1
ATOM 960 C C . SER A 1 129 ? -14.892 2.427 -13.718 1.00 74.00 129 SER A C 1
ATOM 962 O O . SER A 1 129 ? -13.765 2.724 -14.133 1.00 74.00 129 SER A O 1
ATOM 964 N N . ALA A 1 130 ? -15.670 3.325 -13.106 1.00 79.62 130 ALA A N 1
ATOM 965 C CA . ALA A 1 130 ? -15.229 4.689 -12.828 1.00 79.62 130 ALA A CA 1
ATOM 966 C C . ALA A 1 130 ? -14.134 4.707 -11.748 1.00 79.62 130 ALA A C 1
ATOM 968 O O . ALA A 1 130 ? -13.123 5.402 -11.892 1.00 79.62 130 ALA A O 1
ATOM 969 N N . ALA A 1 131 ? -14.296 3.897 -10.695 1.00 77.31 131 ALA A N 1
ATOM 970 C CA . ALA A 1 131 ? -13.303 3.742 -9.639 1.00 77.31 131 ALA A CA 1
ATOM 971 C C . ALA A 1 131 ? -11.979 3.160 -10.163 1.00 77.31 131 ALA A C 1
ATOM 973 O O . ALA A 1 131 ? -10.911 3.611 -9.732 1.00 77.31 131 ALA A O 1
ATOM 974 N N . GLU A 1 132 ? -12.051 2.204 -11.091 1.00 83.06 132 GLU A N 1
ATOM 975 C CA . GLU A 1 132 ? -10.915 1.625 -11.809 1.00 83.06 132 GLU A CA 1
ATOM 976 C C . GLU A 1 132 ? -10.187 2.668 -12.658 1.00 83.06 132 GLU A C 1
ATOM 978 O O . GLU A 1 132 ? -8.977 2.860 -12.508 1.00 83.06 132 GLU A O 1
ATOM 983 N N . SER A 1 133 ? -10.929 3.400 -13.489 1.00 86.31 133 SER A N 1
ATOM 984 C CA . SER A 1 133 ? -10.365 4.437 -14.359 1.00 86.31 133 SER A CA 1
ATOM 985 C C . SER A 1 133 ? -9.644 5.520 -13.551 1.00 86.31 133 SER A C 1
ATOM 987 O O . SER A 1 133 ? -8.550 5.947 -13.919 1.00 86.31 133 SER A O 1
ATOM 989 N N . ALA A 1 134 ? -10.212 5.918 -12.408 1.00 87.88 134 ALA A N 1
ATOM 990 C CA . ALA A 1 134 ? -9.597 6.889 -11.507 1.00 87.88 134 ALA A CA 1
ATOM 991 C C . ALA A 1 134 ? -8.280 6.381 -10.888 1.00 87.88 134 ALA A C 1
ATOM 993 O O . ALA A 1 134 ? -7.329 7.147 -10.773 1.00 87.88 134 ALA A O 1
ATOM 994 N N . LEU A 1 135 ? -8.199 5.097 -10.512 1.00 89.69 135 LEU A N 1
ATOM 995 C CA . LEU A 1 135 ? -6.971 4.496 -9.969 1.00 89.69 135 LEU A CA 1
ATOM 996 C C . LEU A 1 135 ? -5.850 4.427 -11.009 1.00 89.69 135 LEU A C 1
ATOM 998 O O . LEU A 1 135 ? -4.698 4.740 -10.705 1.00 89.69 135 LEU A O 1
ATOM 1002 N N . LEU A 1 136 ? -6.188 4.021 -12.234 1.00 91.69 136 LEU A N 1
ATOM 1003 C CA . LEU A 1 136 ? -5.234 3.969 -13.340 1.00 91.69 136 LEU A CA 1
ATOM 1004 C C . LEU A 1 136 ? -4.726 5.367 -13.710 1.00 91.69 136 LEU A C 1
ATOM 1006 O O . LEU A 1 136 ? -3.522 5.537 -13.909 1.00 91.69 136 LEU A O 1
ATOM 1010 N N . ALA A 1 137 ? -5.618 6.364 -13.748 1.00 91.81 137 ALA A N 1
ATOM 1011 C CA . ALA A 1 137 ? -5.251 7.761 -13.973 1.00 91.81 137 ALA A CA 1
ATOM 1012 C C . ALA A 1 137 ? -4.291 8.267 -12.886 1.00 91.81 137 ALA A C 1
ATOM 1014 O O . ALA A 1 137 ? -3.230 8.803 -13.201 1.00 91.81 137 ALA A O 1
ATOM 1015 N N . GLU A 1 138 ? -4.600 7.999 -11.615 1.00 93.25 138 GLU A N 1
ATOM 1016 C CA . GLU A 1 138 ? -3.752 8.374 -10.481 1.00 93.25 138 GLU A CA 1
ATOM 1017 C C . GLU A 1 138 ? -2.331 7.788 -10.598 1.00 93.25 138 GLU A C 1
ATOM 1019 O O . GLU A 1 138 ? -1.336 8.499 -10.439 1.00 93.25 138 GLU A O 1
ATOM 1024 N N . LEU A 1 139 ? -2.216 6.497 -10.933 1.00 93.25 139 LEU A N 1
ATOM 1025 C CA . LEU A 1 139 ? -0.925 5.828 -11.125 1.00 93.25 139 LEU A CA 1
ATOM 1026 C C . LEU A 1 139 ? -0.156 6.386 -12.339 1.00 93.25 139 LEU A C 1
ATOM 1028 O O . LEU A 1 139 ? 1.076 6.501 -12.316 1.00 93.25 139 LEU A O 1
ATOM 1032 N N . ALA A 1 140 ? -0.869 6.748 -13.408 1.00 92.81 140 ALA A N 1
ATOM 1033 C CA . ALA A 1 140 ? -0.293 7.367 -14.599 1.00 92.81 140 ALA A CA 1
ATOM 1034 C C . ALA A 1 140 ? 0.237 8.785 -14.328 1.00 92.81 140 ALA A C 1
ATOM 1036 O O . ALA A 1 140 ? 1.246 9.175 -14.919 1.00 92.81 140 ALA A O 1
ATOM 1037 N N . GLU A 1 141 ? -0.391 9.524 -13.414 1.00 93.62 141 GLU A N 1
ATOM 1038 C CA . GLU A 1 141 ? -0.034 10.903 -13.068 1.00 93.62 141 GLU A CA 1
ATOM 1039 C C . GLU A 1 141 ? 1.167 11.023 -12.120 1.00 93.62 141 GLU A C 1
ATOM 1041 O O . GLU A 1 141 ? 1.800 12.081 -12.074 1.00 93.62 141 GLU A O 1
ATOM 1046 N N . LEU A 1 142 ? 1.549 9.950 -11.416 1.00 94.06 142 LEU A N 1
ATOM 1047 C CA . LEU A 1 142 ? 2.735 9.951 -10.552 1.00 94.06 142 LEU A CA 1
ATOM 1048 C C . LEU A 1 142 ? 3.979 10.461 -11.304 1.00 94.06 142 LEU A C 1
ATOM 1050 O O . LEU A 1 142 ? 4.281 10.012 -12.409 1.00 94.06 142 LEU A O 1
ATOM 1054 N N . ASP A 1 143 ? 4.717 11.406 -10.714 1.00 93.50 143 ASP A N 1
ATOM 1055 C CA . ASP A 1 143 ? 5.903 12.011 -11.338 1.00 93.50 143 ASP A CA 1
ATOM 1056 C C . ASP A 1 143 ? 7.100 11.030 -11.352 1.00 93.50 143 ASP A C 1
ATOM 1058 O O . ASP A 1 143 ? 7.617 10.686 -10.281 1.00 93.50 143 ASP A O 1
ATOM 1062 N N . PRO A 1 144 ? 7.617 10.619 -12.532 1.00 93.62 144 PRO A N 1
ATOM 1063 C CA . PRO A 1 144 ? 8.753 9.708 -12.638 1.00 93.62 144 PRO A CA 1
ATOM 1064 C C . PRO A 1 144 ? 10.014 10.231 -11.947 1.00 93.62 144 PRO A C 1
ATOM 1066 O O . PRO A 1 144 ? 10.748 9.449 -11.335 1.00 93.62 144 PRO A O 1
ATOM 1069 N N . LEU A 1 145 ? 10.271 11.544 -11.995 1.00 92.12 145 LEU A N 1
ATOM 1070 C CA . LEU A 1 145 ? 11.440 12.137 -11.340 1.00 92.12 145 LEU A CA 1
ATOM 1071 C C . LEU A 1 145 ? 11.292 12.096 -9.818 1.00 92.12 145 LEU A C 1
ATOM 1073 O O . LEU A 1 145 ? 12.255 11.788 -9.106 1.00 92.12 145 LEU A O 1
ATOM 1077 N N . HIS A 1 146 ? 10.093 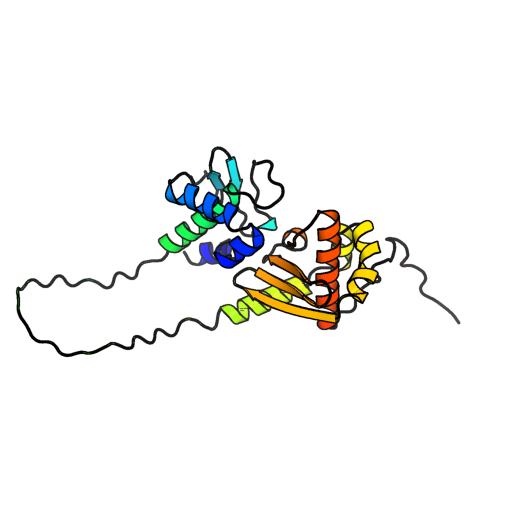12.359 -9.298 1.00 92.56 146 HIS A N 1
ATOM 1078 C CA . HIS A 1 146 ? 9.798 12.181 -7.881 1.00 92.56 146 HIS A CA 1
ATOM 1079 C C . HIS A 1 146 ? 9.966 10.722 -7.437 1.00 92.56 146 HIS A C 1
ATOM 1081 O O . HIS A 1 146 ? 10.647 10.475 -6.438 1.00 92.56 146 HIS A O 1
ATOM 1087 N N . CYS A 1 147 ? 9.457 9.754 -8.205 1.00 93.94 147 CYS A N 1
ATOM 1088 C CA . CYS A 1 147 ? 9.633 8.327 -7.919 1.00 93.94 147 CYS A CA 1
ATOM 1089 C C . CYS A 1 147 ? 11.115 7.920 -7.901 1.00 93.94 147 CYS A C 1
ATOM 1091 O O . CYS A 1 147 ? 11.546 7.237 -6.973 1.00 93.94 147 CYS A O 1
ATOM 1093 N N . LEU A 1 148 ? 11.934 8.409 -8.841 1.00 92.88 148 LEU A N 1
ATOM 1094 C CA . LEU A 1 148 ? 13.389 8.192 -8.814 1.00 92.88 148 LEU A CA 1
ATOM 1095 C C . LEU A 1 148 ? 14.019 8.753 -7.538 1.00 92.88 148 LEU A C 1
ATOM 1097 O O . LEU A 1 148 ? 14.888 8.110 -6.937 1.00 92.88 148 LEU A O 1
ATOM 1101 N N . ARG A 1 149 ? 13.630 9.965 -7.118 1.00 92.31 149 ARG A N 1
ATOM 1102 C CA . ARG A 1 149 ? 14.120 10.590 -5.874 1.00 92.31 149 ARG A CA 1
ATOM 1103 C C . ARG A 1 149 ? 13.784 9.753 -4.650 1.00 92.31 149 ARG A C 1
ATOM 1105 O O . ARG A 1 149 ? 14.693 9.488 -3.870 1.00 92.31 149 ARG A O 1
ATOM 1112 N N . LEU A 1 150 ? 12.544 9.291 -4.529 1.00 92.44 150 LEU A N 1
ATOM 1113 C CA . LEU A 1 150 ? 12.106 8.475 -3.396 1.00 92.44 150 LEU A CA 1
ATOM 1114 C C . LEU A 1 150 ? 12.717 7.067 -3.386 1.00 92.44 150 LEU A C 1
ATOM 1116 O O . LEU A 1 150 ? 13.018 6.547 -2.315 1.00 92.44 150 LEU A O 1
ATOM 1120 N N . ALA A 1 151 ? 12.941 6.460 -4.554 1.00 91.50 151 ALA A N 1
ATOM 1121 C CA . ALA A 1 151 ? 13.535 5.126 -4.655 1.00 91.50 151 ALA A CA 1
ATOM 1122 C C . ALA A 1 151 ? 15.017 5.086 -4.233 1.00 91.50 151 ALA A C 1
ATOM 1124 O O . ALA A 1 151 ? 15.508 4.059 -3.762 1.00 91.50 151 ALA A O 1
ATOM 1125 N N . GLY A 1 152 ? 15.737 6.200 -4.396 1.00 92.19 152 GLY A N 1
ATOM 1126 C CA . GLY A 1 152 ? 17.161 6.303 -4.076 1.00 92.19 152 GLY A CA 1
ATOM 1127 C C . GLY A 1 152 ? 18.085 5.632 -5.103 1.00 92.19 152 GLY A C 1
ATOM 1128 O O . GLY A 1 152 ? 17.655 4.923 -6.012 1.00 92.19 152 GLY A O 1
ATOM 1129 N N . SER A 1 153 ? 19.393 5.874 -4.978 1.00 90.25 153 SER A N 1
ATOM 1130 C CA . SER A 1 153 ? 20.399 5.489 -5.984 1.00 90.25 153 SER A CA 1
ATOM 1131 C C . SER A 1 153 ? 20.514 3.977 -6.205 1.00 90.25 153 SER A C 1
ATOM 1133 O O . SER A 1 153 ? 20.603 3.540 -7.349 1.00 90.25 153 SER A O 1
ATOM 1135 N N . ALA A 1 154 ? 20.460 3.169 -5.143 1.00 91.12 154 ALA A N 1
ATOM 1136 C CA . ALA A 1 154 ? 20.570 1.712 -5.248 1.00 91.12 154 ALA A CA 1
ATOM 1137 C C . ALA A 1 154 ? 19.421 1.091 -6.064 1.00 91.12 154 ALA A C 1
ATOM 1139 O O . ALA A 1 154 ? 19.644 0.191 -6.873 1.00 91.12 154 ALA A O 1
ATOM 1140 N N . ALA A 1 155 ? 18.192 1.592 -5.892 1.00 93.00 155 ALA A N 1
ATOM 1141 C CA . ALA A 1 155 ? 17.043 1.149 -6.678 1.00 93.00 155 ALA A CA 1
ATOM 1142 C C . ALA A 1 155 ? 17.182 1.554 -8.153 1.00 93.00 155 ALA A C 1
ATOM 1144 O O . ALA A 1 155 ? 16.966 0.725 -9.036 1.00 93.00 155 ALA A O 1
ATOM 1145 N N . ARG A 1 156 ? 17.630 2.792 -8.421 1.00 93.56 156 ARG A N 1
ATOM 1146 C CA . ARG A 1 156 ? 17.895 3.277 -9.787 1.00 93.56 156 ARG A CA 1
ATOM 1147 C C . ARG A 1 156 ? 18.927 2.422 -10.509 1.00 93.56 156 ARG A C 1
ATOM 1149 O O . ARG A 1 156 ? 18.690 2.009 -11.635 1.00 93.56 156 ARG A O 1
ATOM 1156 N N . GLN A 1 157 ? 20.040 2.092 -9.856 1.00 92.25 157 GLN A N 1
ATOM 1157 C CA . GLN A 1 157 ? 21.093 1.254 -10.444 1.00 92.25 157 GLN A CA 1
ATOM 1158 C C . GLN A 1 157 ? 20.589 -0.144 -10.827 1.00 92.25 157 GLN A C 1
ATOM 1160 O O . GLN A 1 157 ? 21.029 -0.712 -11.823 1.00 92.25 157 GLN A O 1
ATOM 1165 N N . ARG A 1 158 ? 19.643 -0.701 -10.062 1.00 93.25 158 ARG A N 1
ATOM 1166 C CA . ARG A 1 158 ? 19.057 -2.024 -10.330 1.00 93.25 158 ARG A CA 1
ATOM 1167 C C . ARG A 1 158 ? 17.988 -2.008 -11.422 1.00 93.25 158 ARG A C 1
ATOM 1169 O O . ARG A 1 158 ? 17.724 -3.058 -12.006 1.00 93.25 158 ARG A O 1
ATOM 1176 N N . LEU A 1 159 ? 17.386 -0.852 -11.697 1.00 94.31 159 LEU A N 1
ATOM 1177 C CA . LEU A 1 159 ? 16.228 -0.729 -12.578 1.00 94.31 159 LEU A CA 1
ATOM 1178 C C . LEU A 1 159 ? 16.455 -1.299 -13.992 1.00 94.31 159 LEU A C 1
ATOM 1180 O O . LEU A 1 159 ? 15.625 -2.103 -14.408 1.00 94.31 159 LEU A O 1
ATOM 1184 N N . PRO A 1 160 ? 17.553 -1.002 -14.723 1.00 93.56 160 PRO A N 1
ATOM 1185 C CA . PRO A 1 160 ? 17.744 -1.539 -16.075 1.00 93.56 160 PRO A CA 1
ATOM 1186 C C . PRO A 1 160 ? 17.796 -3.068 -16.101 1.00 93.56 160 PRO A C 1
ATOM 1188 O O . PRO A 1 160 ? 17.197 -3.695 -16.969 1.00 93.56 160 PRO A O 1
ATOM 1191 N N . ARG A 1 161 ? 18.462 -3.671 -15.107 1.00 94.56 161 ARG A N 1
ATOM 1192 C CA . ARG A 1 161 ? 18.543 -5.128 -14.964 1.00 94.56 161 ARG A CA 1
ATOM 1193 C C . ARG A 1 161 ? 17.172 -5.740 -14.680 1.00 94.56 161 ARG A C 1
ATOM 1195 O O . ARG A 1 161 ? 16.889 -6.817 -15.189 1.00 94.56 161 ARG A O 1
ATOM 1202 N N . LEU A 1 162 ? 16.346 -5.100 -13.853 1.00 94.50 162 LEU A N 1
ATOM 1203 C CA . LEU A 1 162 ? 14.985 -5.575 -13.585 1.00 94.50 162 LEU A CA 1
ATOM 1204 C C . LEU A 1 162 ? 14.104 -5.449 -14.829 1.00 94.50 162 LEU A C 1
ATOM 1206 O O . LEU A 1 162 ? 13.435 -6.407 -15.179 1.00 94.50 162 LEU A O 1
ATOM 1210 N N . LEU A 1 163 ? 14.164 -4.321 -15.539 1.00 93.81 163 LEU A N 1
ATOM 1211 C CA . LEU A 1 163 ? 13.385 -4.114 -16.762 1.00 93.81 163 LEU A CA 1
ATOM 1212 C C . LEU A 1 163 ? 13.755 -5.091 -17.881 1.00 93.81 163 LEU A C 1
ATOM 1214 O O . LEU A 1 163 ? 12.885 -5.462 -18.652 1.00 93.81 163 LEU A O 1
ATOM 1218 N N . ALA A 1 164 ? 15.016 -5.522 -17.959 1.00 93.38 164 ALA A N 1
ATOM 1219 C CA . ALA A 1 164 ? 15.450 -6.540 -18.915 1.00 93.38 164 ALA A CA 1
ATOM 1220 C C . ALA A 1 164 ? 14.940 -7.959 -18.592 1.00 93.38 164 ALA A C 1
ATOM 1222 O O . ALA A 1 164 ? 15.020 -8.826 -19.451 1.00 93.38 164 ALA A O 1
ATOM 1223 N N . GLN A 1 165 ? 14.467 -8.201 -17.365 1.00 94.62 165 GLN A N 1
ATOM 1224 C CA . GLN A 1 165 ? 13.881 -9.478 -16.932 1.00 94.62 165 GLN A CA 1
ATOM 1225 C C . GLN A 1 165 ? 12.347 -9.469 -16.980 1.00 94.62 165 GLN A C 1
ATOM 1227 O O . GLN A 1 165 ? 11.735 -10.481 -16.667 1.00 94.62 165 GLN A O 1
ATOM 1232 N N . ILE A 1 166 ? 11.726 -8.326 -17.292 1.00 93.56 166 ILE A N 1
ATOM 1233 C CA . ILE A 1 166 ? 10.270 -8.208 -17.360 1.00 93.56 166 ILE A CA 1
ATOM 1234 C C . ILE A 1 166 ? 9.838 -8.479 -18.799 1.00 93.56 166 ILE A C 1
ATOM 1236 O O . ILE A 1 166 ? 10.079 -7.654 -19.682 1.00 93.56 166 ILE A O 1
ATOM 1240 N N . ASP A 1 167 ? 9.175 -9.612 -19.010 1.00 89.44 167 ASP A N 1
ATOM 1241 C CA . ASP A 1 167 ? 8.665 -10.029 -20.325 1.00 89.44 167 ASP A CA 1
ATOM 1242 C C . ASP A 1 167 ? 7.295 -9.408 -20.636 1.00 89.44 167 ASP A C 1
ATOM 1244 O O . ASP A 1 167 ? 6.901 -9.251 -21.793 1.00 89.44 167 ASP A O 1
ATOM 1248 N N . GLY A 1 168 ? 6.568 -9.026 -19.588 1.00 88.50 168 GLY A N 1
ATOM 1249 C CA . GLY A 1 168 ? 5.233 -8.461 -19.672 1.00 88.50 168 GLY A CA 1
ATOM 1250 C C . GLY A 1 168 ? 4.806 -7.849 -18.347 1.00 88.50 168 GLY A C 1
ATOM 1251 O O . GLY A 1 168 ? 5.315 -8.189 -17.279 1.00 88.50 168 GLY A O 1
ATOM 1252 N N . VAL A 1 169 ? 3.864 -6.916 -18.419 1.00 93.62 169 VAL A N 1
ATOM 1253 C CA . VAL A 1 169 ? 3.204 -6.369 -17.238 1.00 93.62 169 VAL A CA 1
ATOM 1254 C C . VAL A 1 169 ? 1.703 -6.501 -17.421 1.00 93.62 169 VAL A C 1
ATOM 1256 O O . VAL A 1 169 ? 1.153 -6.171 -18.477 1.00 93.62 169 VAL A O 1
ATOM 1259 N N . ARG A 1 170 ? 1.053 -7.034 -16.391 1.00 93.50 170 ARG A N 1
ATOM 1260 C CA . ARG A 1 170 ? -0.403 -7.072 -16.270 1.00 93.50 170 ARG A CA 1
ATOM 1261 C C . ARG A 1 170 ? -0.792 -6.358 -14.993 1.00 93.50 170 ARG A C 1
ATOM 1263 O O . ARG A 1 170 ? -0.027 -6.332 -14.031 1.00 93.50 170 ARG A O 1
ATOM 1270 N N . TRP A 1 171 ? -1.992 -5.804 -14.966 1.00 93.62 171 TRP A N 1
ATOM 1271 C CA . TRP A 1 171 ? -2.571 -5.320 -13.727 1.00 93.62 171 TRP A CA 1
ATOM 1272 C C . TRP A 1 171 ? -3.995 -5.808 -13.557 1.00 93.62 171 TRP A C 1
ATOM 1274 O O . TRP A 1 171 ? -4.728 -6.007 -14.523 1.00 93.62 171 TRP A O 1
ATOM 1284 N N . VAL A 1 172 ? -4.364 -5.994 -12.298 1.00 91.69 172 VAL A N 1
ATOM 1285 C CA . VAL A 1 172 ? -5.705 -6.377 -11.880 1.00 91.69 172 VAL A CA 1
ATOM 1286 C C . VAL A 1 172 ? -6.186 -5.329 -10.897 1.00 91.69 172 VAL A C 1
ATOM 1288 O O . VAL A 1 172 ? -5.540 -5.073 -9.879 1.00 91.69 172 VAL A O 1
ATOM 1291 N N . VAL A 1 173 ? -7.317 -4.711 -11.209 1.00 90.75 173 VAL A N 1
ATOM 1292 C CA . VAL A 1 173 ? -7.929 -3.720 -10.331 1.00 90.75 173 VAL A CA 1
ATOM 1293 C C . VAL A 1 173 ? -8.834 -4.418 -9.323 1.00 90.75 173 VAL A C 1
ATOM 1295 O O . VAL A 1 173 ? -9.508 -5.415 -9.613 1.00 90.75 173 VAL A O 1
ATOM 1298 N N . ARG A 1 174 ? -8.786 -3.909 -8.097 1.00 88.06 174 ARG A N 1
ATOM 1299 C CA . ARG A 1 174 ? -9.600 -4.328 -6.964 1.00 88.06 174 ARG A CA 1
ATOM 1300 C C . ARG A 1 174 ? -10.203 -3.088 -6.306 1.00 88.06 174 ARG A C 1
ATOM 1302 O O . ARG A 1 174 ? -9.702 -1.975 -6.502 1.00 88.06 174 ARG A O 1
ATOM 1309 N N . PRO A 1 175 ? -11.266 -3.243 -5.509 1.00 84.00 175 PRO A N 1
ATOM 1310 C CA . PRO A 1 175 ? -11.757 -2.155 -4.680 1.00 84.00 175 PRO A CA 1
ATOM 1311 C C . PRO A 1 175 ? -10.609 -1.517 -3.874 1.00 84.00 175 PRO A C 1
ATOM 1313 O O . PRO A 1 175 ? -9.869 -2.176 -3.149 1.00 84.00 175 PRO A O 1
ATOM 1316 N N . GLY A 1 176 ? -10.377 -0.220 -4.095 1.00 88.12 176 GLY A N 1
ATOM 1317 C CA . GLY A 1 176 ? -9.362 0.562 -3.374 1.00 88.12 176 GLY A CA 1
ATOM 1318 C C . GLY A 1 176 ? -7.891 0.248 -3.686 1.00 88.12 176 GLY A C 1
ATOM 1319 O O . GLY A 1 176 ? -7.016 0.940 -3.154 1.00 88.12 176 GLY A O 1
ATOM 1320 N N . SER A 1 177 ? -7.591 -0.733 -4.544 1.00 92.44 177 SER A N 1
ATOM 1321 C CA . SER A 1 177 ? -6.214 -1.134 -4.843 1.00 92.44 177 SER A CA 1
ATOM 1322 C C . SER A 1 177 ? -6.001 -1.611 -6.283 1.00 92.44 177 SER A C 1
ATOM 1324 O O . SER A 1 177 ? -6.925 -1.990 -6.997 1.00 92.44 177 SER A O 1
ATOM 1326 N N . LEU A 1 178 ? -4.749 -1.570 -6.732 1.00 93.75 178 LEU A N 1
ATOM 1327 C CA . LEU A 1 178 ? -4.330 -2.054 -8.041 1.00 93.75 178 LEU A CA 1
ATOM 1328 C C . LEU A 1 178 ? -3.140 -2.991 -7.869 1.00 93.75 178 LEU A C 1
ATOM 1330 O O . LEU A 1 178 ? -2.130 -2.621 -7.275 1.00 93.75 178 LEU A O 1
ATOM 1334 N N . ARG A 1 179 ? -3.247 -4.203 -8.402 1.00 93.94 179 ARG A N 1
ATOM 1335 C CA . ARG A 1 179 ? -2.194 -5.217 -8.373 1.00 93.94 179 ARG A CA 1
ATOM 1336 C C . ARG A 1 179 ? -1.432 -5.193 -9.690 1.00 93.94 179 ARG A C 1
ATOM 1338 O O . ARG A 1 179 ? -2.060 -5.348 -10.727 1.00 93.94 179 ARG A O 1
ATOM 1345 N N . ILE A 1 180 ? -0.114 -5.016 -9.660 1.00 94.69 180 ILE A N 1
ATOM 1346 C CA . ILE A 1 180 ? 0.770 -5.049 -10.834 1.00 94.69 180 ILE A CA 1
ATOM 1347 C C . ILE A 1 180 ? 1.584 -6.341 -10.790 1.00 94.69 180 ILE A C 1
ATOM 1349 O O . ILE A 1 180 ? 2.377 -6.551 -9.872 1.00 94.69 180 ILE A O 1
ATOM 1353 N N . GLU A 1 181 ? 1.401 -7.192 -11.789 1.00 94.50 181 GLU A N 1
ATOM 1354 C CA . GLU A 1 181 ? 2.138 -8.438 -11.980 1.00 94.50 181 GLU A CA 1
ATOM 1355 C C . GLU A 1 181 ? 3.280 -8.209 -12.971 1.00 94.50 181 GLU A C 1
ATOM 1357 O O . GLU A 1 181 ? 3.067 -7.696 -14.073 1.00 94.50 181 GLU A O 1
ATOM 1362 N N . LEU A 1 182 ? 4.496 -8.578 -12.564 1.00 92.75 182 LEU A N 1
ATOM 1363 C CA . LEU A 1 182 ? 5.704 -8.463 -13.378 1.00 92.75 182 LEU A CA 1
ATOM 1364 C C . LEU A 1 182 ? 6.078 -9.853 -13.907 1.00 92.75 182 LEU A C 1
ATOM 1366 O O . LEU A 1 182 ? 6.766 -10.617 -13.220 1.00 92.75 182 LEU A O 1
ATOM 1370 N N . ASP A 1 183 ? 5.616 -10.182 -15.116 1.00 90.44 183 ASP A N 1
ATOM 1371 C CA . ASP A 1 183 ? 5.949 -11.451 -15.770 1.00 90.44 183 ASP A CA 1
ATOM 1372 C C . ASP A 1 183 ? 7.477 -11.538 -15.959 1.00 90.44 183 ASP A C 1
ATOM 1374 O O . ASP A 1 183 ? 8.122 -10.553 -16.319 1.00 90.44 183 ASP A O 1
ATOM 1378 N N . GLY A 1 184 ? 8.064 -12.703 -15.673 1.00 88.38 184 GLY A N 1
ATOM 1379 C CA . GLY A 1 184 ? 9.518 -12.936 -15.713 1.00 88.38 184 GLY A CA 1
ATOM 1380 C C . GLY A 1 184 ? 10.254 -12.680 -14.388 1.00 88.38 184 GLY A C 1
ATOM 1381 O O . GLY A 1 184 ? 11.330 -13.237 -14.168 1.00 88.38 184 GLY A O 1
ATOM 1382 N N . LEU A 1 185 ? 9.661 -11.920 -13.455 1.00 87.69 185 LEU A N 1
ATOM 1383 C CA . LEU A 1 185 ? 10.207 -11.732 -12.101 1.00 87.69 185 LEU A CA 1
ATOM 1384 C C . LEU A 1 185 ? 9.478 -12.535 -11.016 1.00 87.69 185 LEU A C 1
ATOM 1386 O O . LEU A 1 185 ? 9.988 -12.592 -9.903 1.00 87.69 185 LEU A O 1
ATOM 1390 N N . GLU A 1 186 ? 8.305 -13.108 -11.308 1.00 86.44 186 GLU A N 1
ATOM 1391 C CA . GLU A 1 186 ? 7.415 -13.767 -10.326 1.00 86.44 186 GLU A CA 1
ATOM 1392 C C . GLU A 1 186 ? 7.062 -12.870 -9.121 1.00 86.44 186 GLU A C 1
ATOM 1394 O O . GLU A 1 186 ? 6.726 -13.343 -8.039 1.00 86.44 186 GLU A O 1
ATOM 1399 N N . GLN A 1 187 ? 7.118 -11.548 -9.314 1.00 88.19 187 GLN A N 1
ATOM 1400 C CA . GLN A 1 187 ? 6.863 -10.557 -8.274 1.00 88.19 187 GLN A CA 1
ATOM 1401 C C . GLN A 1 187 ? 5.584 -9.778 -8.558 1.00 88.19 187 GLN A C 1
ATOM 1403 O O . GLN A 1 187 ? 5.259 -9.443 -9.700 1.00 88.19 187 GLN A O 1
ATOM 1408 N N . VAL A 1 188 ? 4.909 -9.416 -7.472 1.00 92.38 188 VAL A N 1
ATOM 1409 C CA . VAL A 1 188 ? 3.701 -8.598 -7.490 1.00 92.38 188 VAL A CA 1
ATOM 1410 C C . VAL A 1 188 ? 3.944 -7.314 -6.710 1.00 92.38 188 VAL A C 1
ATOM 1412 O O . VAL A 1 188 ? 4.551 -7.323 -5.634 1.00 92.38 188 VAL A O 1
ATOM 1415 N N . VAL A 1 189 ? 3.464 -6.202 -7.261 1.00 95.00 189 VAL A N 1
ATOM 1416 C CA . VAL A 1 189 ? 3.476 -4.893 -6.613 1.00 95.00 189 VAL A CA 1
ATOM 1417 C C . VAL A 1 189 ? 2.056 -4.353 -6.545 1.00 95.00 189 VAL A C 1
ATOM 1419 O O . VAL A 1 189 ? 1.443 -4.067 -7.567 1.00 95.00 189 VAL A O 1
ATOM 1422 N N . SER A 1 190 ? 1.540 -4.181 -5.337 1.00 94.38 190 SER A N 1
ATOM 1423 C CA . SER A 1 190 ? 0.219 -3.608 -5.096 1.00 94.38 190 SER A CA 1
ATOM 1424 C C . SER A 1 190 ? 0.327 -2.095 -4.893 1.00 94.38 190 SER A C 1
ATOM 1426 O O . SER A 1 190 ? 1.286 -1.611 -4.292 1.00 94.38 190 SER A O 1
ATOM 1428 N N . TYR A 1 191 ? -0.661 -1.344 -5.360 1.00 94.81 191 TYR A N 1
ATOM 1429 C CA . TYR A 1 191 ? -0.812 0.097 -5.196 1.00 94.81 191 TYR A CA 1
ATOM 1430 C C . TYR A 1 191 ? -2.131 0.400 -4.491 1.00 94.81 191 TYR A C 1
ATOM 1432 O O . TYR A 1 191 ? -3.166 -0.155 -4.849 1.00 94.81 191 TYR A O 1
ATOM 1440 N N . LEU A 1 192 ? -2.093 1.282 -3.498 1.00 92.94 192 LEU A N 1
ATOM 1441 C CA . LEU A 1 192 ? -3.269 1.738 -2.763 1.00 92.94 192 LEU A CA 1
ATOM 1442 C C . LEU A 1 192 ? -3.710 3.116 -3.242 1.00 92.94 192 LEU A C 1
ATOM 1444 O O . LEU A 1 192 ? -2.869 4.006 -3.400 1.00 92.94 192 LEU A O 1
ATOM 1448 N N . ARG A 1 193 ? -5.029 3.298 -3.392 1.00 91.69 193 ARG A N 1
ATOM 1449 C CA . ARG A 1 193 ? -5.638 4.587 -3.749 1.00 91.69 193 ARG A CA 1
ATOM 1450 C C . ARG A 1 193 ? -5.109 5.712 -2.857 1.00 91.69 193 ARG A C 1
ATOM 1452 O O . ARG A 1 193 ? -5.014 5.546 -1.638 1.00 91.69 193 ARG A O 1
ATOM 1459 N N . HIS A 1 194 ? -4.790 6.846 -3.476 1.00 90.25 194 HIS A N 1
ATOM 1460 C CA . HIS A 1 194 ? -4.251 8.057 -2.849 1.00 90.25 194 HIS A CA 1
ATOM 1461 C C . HIS A 1 194 ? -2.929 7.855 -2.100 1.00 90.25 194 HIS A C 1
ATOM 1463 O O . HIS A 1 194 ? -2.501 8.704 -1.318 1.00 90.25 194 HIS A O 1
ATOM 1469 N N . GLY A 1 195 ? -2.250 6.731 -2.330 1.00 86.12 195 GLY A N 1
ATOM 1470 C CA . GLY A 1 195 ? -1.063 6.378 -1.574 1.00 86.12 195 GLY A CA 1
ATOM 1471 C C . GLY A 1 195 ? 0.248 6.890 -2.169 1.00 86.12 195 GLY A C 1
ATOM 1472 O O . GLY A 1 195 ? 1.263 6.939 -1.463 1.00 86.12 195 GLY A O 1
ATOM 1473 N N . GLY A 1 196 ? 0.264 7.246 -3.457 1.00 91.31 196 GLY A N 1
ATOM 1474 C CA . GLY A 1 196 ? 1.491 7.588 -4.173 1.00 91.31 196 GLY A CA 1
ATOM 1475 C C . GLY A 1 196 ? 2.588 6.532 -3.981 1.00 91.31 196 GLY A C 1
ATOM 1476 O O . GLY A 1 196 ? 2.325 5.344 -3.798 1.00 91.31 196 GLY A O 1
ATOM 1477 N N . TRP A 1 197 ? 3.852 6.953 -3.942 1.00 91.00 197 TRP A N 1
ATOM 1478 C CA . TRP A 1 197 ? 4.973 6.024 -3.729 1.00 91.00 197 TRP A CA 1
ATOM 1479 C C . TRP A 1 197 ? 4.867 5.206 -2.427 1.00 91.00 197 TRP A C 1
ATOM 1481 O O . TRP A 1 197 ? 5.220 4.024 -2.391 1.00 91.00 197 TRP A O 1
ATOM 1491 N N . ALA A 1 198 ? 4.388 5.824 -1.344 1.00 89.69 198 ALA A N 1
ATOM 1492 C CA . ALA A 1 198 ? 4.263 5.173 -0.040 1.00 89.69 198 ALA A CA 1
ATOM 1493 C C . ALA A 1 198 ? 3.129 4.132 -0.005 1.00 89.69 198 ALA A C 1
ATOM 1495 O O . ALA A 1 198 ? 3.207 3.176 0.765 1.00 89.69 198 ALA A O 1
ATOM 1496 N N . GLY A 1 199 ? 2.118 4.291 -0.862 1.00 89.94 199 GLY A N 1
ATOM 1497 C CA . GLY A 1 199 ? 1.021 3.344 -1.053 1.00 89.94 199 GLY A CA 1
ATOM 1498 C C . GLY A 1 199 ? 1.378 2.111 -1.869 1.00 89.94 199 GLY A C 1
ATOM 1499 O O . GLY A 1 199 ? 0.567 1.193 -1.941 1.00 89.94 199 GLY A O 1
ATOM 1500 N N . MET A 1 200 ? 2.567 2.066 -2.473 1.00 93.50 200 MET A N 1
ATOM 1501 C CA . MET A 1 200 ? 3.038 0.868 -3.158 1.00 93.50 200 MET A CA 1
ATOM 1502 C C . MET A 1 200 ? 3.592 -0.150 -2.156 1.00 93.50 200 MET A C 1
ATOM 1504 O O . MET A 1 200 ? 4.401 0.205 -1.293 1.00 93.50 200 MET A O 1
ATOM 1508 N N . HIS A 1 201 ? 3.247 -1.424 -2.311 1.00 90.06 201 HIS A N 1
ATOM 1509 C CA . HIS A 1 201 ? 3.684 -2.522 -1.452 1.00 90.06 201 HIS A CA 1
ATOM 1510 C C . HIS A 1 201 ? 4.092 -3.746 -2.279 1.00 90.06 201 HIS A C 1
ATOM 1512 O O . HIS A 1 201 ? 3.484 -4.050 -3.297 1.00 90.06 201 HIS A O 1
ATOM 1518 N N . CYS A 1 202 ? 5.145 -4.434 -1.852 1.00 91.81 202 CYS A N 1
ATOM 1519 C CA . CYS A 1 202 ? 5.578 -5.718 -2.399 1.00 91.81 202 CYS A CA 1
ATOM 1520 C C . CYS A 1 202 ? 6.415 -6.450 -1.350 1.00 91.81 202 CYS A C 1
ATOM 1522 O O . CYS A 1 202 ? 6.903 -5.843 -0.391 1.00 91.81 202 CYS A O 1
ATOM 1524 N N . GLU A 1 203 ? 6.593 -7.752 -1.523 1.00 86.81 203 GLU A N 1
ATOM 1525 C CA . GLU A 1 203 ? 7.399 -8.555 -0.608 1.00 86.81 203 GLU A CA 1
ATOM 1526 C C . GLU A 1 203 ? 8.909 -8.294 -0.763 1.00 86.81 203 GLU A C 1
ATOM 1528 O O . GLU A 1 203 ? 9.400 -7.853 -1.806 1.00 86.81 203 GLU A O 1
ATOM 1533 N N . GLY A 1 204 ? 9.664 -8.579 0.303 1.00 85.06 204 GLY A N 1
ATOM 1534 C CA . GLY A 1 204 ? 11.125 -8.473 0.339 1.00 85.06 204 GLY A CA 1
ATOM 1535 C C . GLY A 1 204 ? 11.660 -7.367 1.255 1.00 85.06 204 GLY A C 1
ATOM 1536 O O . GLY A 1 204 ? 10.932 -6.736 2.015 1.00 85.06 204 GLY A O 1
ATOM 1537 N N . SER A 1 205 ? 12.977 -7.145 1.211 1.00 85.88 205 SER A N 1
ATOM 1538 C CA . SER A 1 205 ? 13.642 -6.107 2.014 1.00 85.88 205 SER A CA 1
ATOM 1539 C C . SER A 1 205 ? 13.358 -4.700 1.482 1.00 85.88 205 SER A C 1
ATOM 1541 O O . SER A 1 205 ? 13.114 -4.533 0.291 1.00 85.88 205 SER A O 1
ATOM 1543 N N . ALA A 1 206 ? 13.489 -3.663 2.317 1.00 82.19 206 ALA A N 1
ATOM 1544 C CA . ALA A 1 206 ? 13.235 -2.270 1.917 1.00 82.19 206 ALA A CA 1
ATOM 1545 C C . ALA A 1 206 ? 14.000 -1.840 0.645 1.00 82.19 206 ALA A C 1
ATOM 1547 O O . ALA A 1 206 ? 13.449 -1.177 -0.233 1.00 82.19 206 ALA A O 1
ATOM 1548 N N . SER A 1 207 ? 15.262 -2.267 0.504 1.00 80.94 207 SER A N 1
ATOM 1549 C CA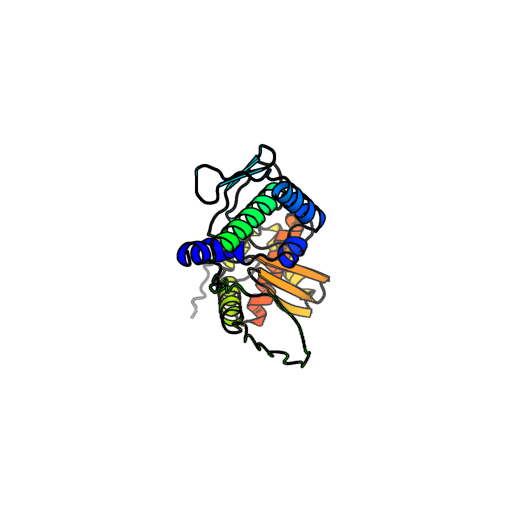 . SER A 1 207 ? 16.059 -2.000 -0.702 1.00 80.94 207 SER A CA 1
ATOM 1550 C C . SER A 1 207 ? 15.515 -2.733 -1.934 1.00 80.94 207 SER A C 1
ATOM 1552 O O . SER A 1 207 ? 15.465 -2.159 -3.023 1.00 80.94 207 SER A O 1
ATOM 1554 N N . SER A 1 208 ? 15.079 -3.986 -1.768 1.00 88.56 208 SER A N 1
ATOM 1555 C CA . SER A 1 208 ? 14.462 -4.765 -2.846 1.00 88.56 208 SER A CA 1
ATOM 1556 C C . SER A 1 208 ? 13.116 -4.173 -3.261 1.00 88.56 208 SER A C 1
ATOM 1558 O O . SER A 1 208 ? 12.858 -3.998 -4.450 1.00 88.56 208 SER A O 1
ATOM 1560 N N . GLN A 1 209 ? 12.299 -3.777 -2.284 1.00 91.94 209 GLN A N 1
ATOM 1561 C CA . GLN A 1 209 ? 10.998 -3.157 -2.498 1.00 91.94 209 GLN A CA 1
ATOM 1562 C C . GLN A 1 209 ? 11.115 -1.864 -3.303 1.00 91.94 209 GLN A C 1
ATOM 1564 O O . GLN A 1 209 ? 10.377 -1.680 -4.263 1.00 91.94 209 GLN A O 1
ATOM 1569 N N . ALA A 1 210 ? 12.057 -0.976 -2.967 1.00 93.25 210 ALA A N 1
ATOM 1570 C CA . ALA A 1 210 ? 12.246 0.264 -3.719 1.00 93.25 210 ALA A CA 1
ATOM 1571 C C . ALA A 1 210 ? 12.569 0.000 -5.202 1.00 93.25 210 ALA A C 1
ATOM 1573 O O . ALA A 1 210 ? 12.029 0.671 -6.078 1.00 93.25 210 ALA A O 1
ATOM 1574 N N . ALA A 1 211 ? 13.402 -1.003 -5.494 1.00 94.31 211 ALA A N 1
ATOM 1575 C CA . ALA A 1 211 ? 13.737 -1.371 -6.868 1.00 94.31 211 ALA A CA 1
ATOM 1576 C C . ALA A 1 211 ? 12.542 -1.985 -7.621 1.00 94.31 211 ALA A C 1
ATOM 1578 O O . ALA A 1 211 ? 12.311 -1.637 -8.776 1.00 94.31 211 ALA A O 1
ATOM 1579 N N . LEU A 1 212 ? 11.761 -2.850 -6.964 1.00 95.44 212 LEU A N 1
ATOM 1580 C CA . LEU A 1 212 ? 10.573 -3.484 -7.550 1.00 95.44 212 LEU A CA 1
ATOM 1581 C C . LEU A 1 212 ? 9.435 -2.488 -7.795 1.00 95.44 212 LEU A C 1
ATOM 1583 O O . LEU A 1 212 ? 8.860 -2.488 -8.879 1.00 95.44 212 LEU A O 1
ATOM 1587 N N . LYS A 1 213 ? 9.154 -1.592 -6.839 1.00 95.69 213 LYS A N 1
ATOM 1588 C CA . LYS A 1 213 ? 8.182 -0.496 -7.009 1.00 95.69 213 LYS A CA 1
ATOM 1589 C C . LYS A 1 213 ? 8.533 0.364 -8.218 1.00 95.69 213 LYS A C 1
ATOM 1591 O O . LYS A 1 213 ? 7.678 0.658 -9.047 1.00 95.69 213 LYS A O 1
ATOM 1596 N N . LEU A 1 214 ? 9.812 0.723 -8.340 1.00 95.75 214 LEU A N 1
ATOM 1597 C CA . LEU A 1 214 ? 10.302 1.505 -9.467 1.00 95.75 214 LEU A CA 1
ATOM 1598 C C . LEU A 1 214 ? 10.153 0.742 -10.791 1.00 95.75 214 LEU A C 1
ATOM 1600 O O . LEU A 1 214 ? 9.678 1.316 -11.765 1.00 95.75 214 LEU A O 1
ATOM 1604 N N . ALA A 1 215 ? 10.512 -0.545 -10.821 1.00 95.75 215 ALA A N 1
ATOM 1605 C CA . ALA A 1 215 ? 10.364 -1.391 -12.004 1.00 95.75 215 ALA A CA 1
ATOM 1606 C C . ALA A 1 215 ? 8.900 -1.530 -12.441 1.00 95.75 215 ALA A C 1
ATOM 1608 O O . ALA A 1 215 ? 8.619 -1.405 -13.631 1.00 95.75 215 ALA A O 1
ATOM 1609 N N . ALA A 1 216 ? 7.975 -1.698 -11.492 1.00 96.38 216 ALA A N 1
ATOM 1610 C CA . ALA A 1 216 ? 6.546 -1.775 -11.770 1.00 96.38 216 ALA A CA 1
ATOM 1611 C C . ALA A 1 216 ? 6.001 -0.487 -12.397 1.00 96.38 216 ALA A C 1
ATOM 1613 O O . ALA A 1 216 ? 5.347 -0.555 -13.435 1.00 96.38 216 ALA A O 1
ATOM 1614 N N . LEU A 1 217 ? 6.332 0.685 -11.837 1.00 96.06 217 LEU A N 1
ATOM 1615 C CA . LEU A 1 217 ? 5.934 1.970 -12.429 1.00 96.06 217 LEU A CA 1
ATOM 1616 C C . LEU A 1 217 ? 6.541 2.172 -13.821 1.00 96.06 217 LEU A C 1
ATOM 1618 O O . LEU A 1 217 ? 5.844 2.595 -14.739 1.00 96.06 217 LEU A O 1
ATOM 1622 N N . TRP A 1 218 ? 7.823 1.837 -14.006 1.00 95.50 218 TRP A N 1
ATOM 1623 C CA . TRP A 1 218 ? 8.479 1.951 -15.313 1.00 95.50 218 TRP A CA 1
ATOM 1624 C C . TRP A 1 218 ? 7.829 1.049 -16.362 1.00 95.50 218 TRP A C 1
ATOM 1626 O O . TRP A 1 218 ? 7.596 1.500 -17.482 1.00 95.50 218 TRP A O 1
ATOM 1636 N N . ALA A 1 219 ? 7.547 -0.208 -16.018 1.00 94.25 219 ALA A N 1
ATOM 1637 C CA . ALA A 1 219 ? 6.887 -1.146 -16.918 1.00 94.25 219 ALA A CA 1
ATOM 1638 C C . ALA A 1 219 ? 5.470 -0.664 -17.269 1.00 94.25 219 ALA A C 1
ATOM 1640 O O . ALA A 1 219 ? 5.130 -0.583 -18.450 1.00 94.25 219 ALA A O 1
ATOM 1641 N N . PHE A 1 220 ? 4.699 -0.243 -16.261 1.00 95.25 220 PHE A N 1
ATOM 1642 C CA . PHE A 1 220 ? 3.365 0.332 -16.433 1.00 95.25 220 PHE A CA 1
ATOM 1643 C C . PHE A 1 220 ? 3.380 1.544 -17.375 1.00 95.25 220 PHE A C 1
ATOM 1645 O O . PHE A 1 220 ? 2.652 1.579 -18.367 1.00 95.25 220 PHE A O 1
ATOM 1652 N N . TRP A 1 221 ? 4.243 2.531 -17.126 1.00 95.06 221 TRP A N 1
ATOM 1653 C CA . TRP A 1 221 ? 4.313 3.736 -17.954 1.00 95.06 221 TRP A CA 1
ATOM 1654 C C . TRP A 1 221 ? 4.797 3.463 -19.379 1.00 95.06 221 TRP A C 1
ATOM 1656 O O . TRP A 1 221 ? 4.290 4.088 -20.311 1.00 95.06 221 TRP A O 1
ATOM 1666 N N . ARG A 1 222 ? 5.736 2.524 -19.570 1.00 92.88 222 ARG A N 1
ATOM 1667 C CA . ARG A 1 222 ? 6.176 2.101 -20.911 1.00 92.88 222 ARG A CA 1
ATOM 1668 C C . ARG A 1 222 ? 5.031 1.492 -21.707 1.00 92.88 222 ARG A C 1
ATOM 1670 O O . ARG A 1 222 ? 4.854 1.852 -22.866 1.00 92.88 222 ARG A O 1
ATOM 1677 N N . GLN A 1 223 ? 4.248 0.608 -21.088 1.00 92.00 223 GLN A N 1
ATOM 1678 C CA . GLN A 1 223 ? 3.106 -0.016 -21.754 1.00 92.00 223 GLN A CA 1
ATOM 1679 C C . GLN A 1 223 ? 2.014 1.006 -22.103 1.00 92.00 223 GLN A C 1
ATOM 1681 O O . GLN A 1 223 ? 1.387 0.894 -23.150 1.00 92.00 223 GLN A O 1
ATOM 1686 N N . ASN A 1 224 ? 1.846 2.043 -21.277 1.00 91.44 224 ASN A N 1
ATOM 1687 C CA . ASN A 1 224 ? 0.912 3.147 -21.521 1.00 91.44 224 ASN A CA 1
ATOM 1688 C C . ASN A 1 224 ? 1.489 4.266 -22.419 1.00 91.44 224 ASN A C 1
ATOM 1690 O O . ASN A 1 224 ? 0.904 5.342 -22.517 1.00 91.44 224 ASN A O 1
ATOM 1694 N N . GLY A 1 225 ? 2.640 4.046 -23.069 1.00 89.25 225 GLY A N 1
ATOM 1695 C CA . GLY A 1 225 ? 3.209 4.976 -24.054 1.00 89.25 225 GLY A CA 1
ATOM 1696 C C . GLY A 1 225 ? 3.747 6.291 -23.481 1.00 89.25 225 GLY A C 1
ATOM 1697 O O . GLY A 1 225 ? 3.952 7.250 -24.227 1.00 89.25 225 GLY A O 1
ATOM 1698 N N . ARG A 1 226 ? 3.990 6.372 -22.167 1.00 89.50 226 ARG A N 1
ATOM 1699 C CA . ARG A 1 226 ? 4.511 7.588 -21.533 1.00 89.50 226 ARG A CA 1
ATOM 1700 C C . ARG A 1 226 ? 6.013 7.741 -21.817 1.00 89.50 226 ARG A C 1
ATOM 1702 O O . ARG A 1 226 ? 6.767 6.791 -21.594 1.00 89.50 226 ARG A O 1
ATOM 1709 N N . PRO A 1 227 ? 6.493 8.928 -22.233 1.00 87.75 227 PRO A N 1
ATOM 1710 C CA . PRO A 1 227 ? 7.924 9.187 -22.328 1.00 87.75 227 PRO A CA 1
ATOM 1711 C C . PRO A 1 227 ? 8.543 9.196 -20.925 1.00 87.75 227 PRO A C 1
ATOM 1713 O O . PRO A 1 227 ? 8.049 9.873 -20.021 1.00 87.75 227 PRO A O 1
ATOM 1716 N N . LEU A 1 228 ? 9.625 8.439 -20.738 1.00 90.69 228 LEU A N 1
ATOM 1717 C CA . LEU A 1 228 ? 10.284 8.290 -19.442 1.00 90.69 228 LEU A CA 1
ATOM 1718 C C . LEU A 1 228 ? 11.664 8.948 -19.437 1.00 90.69 228 LEU A C 1
ATOM 1720 O O . LEU A 1 228 ? 12.401 8.808 -20.415 1.00 90.69 228 LEU A O 1
ATOM 1724 N N . PRO A 1 229 ? 12.038 9.628 -18.338 1.00 89.38 229 PRO A N 1
ATOM 1725 C CA . PRO A 1 229 ? 13.380 10.166 -18.188 1.00 89.38 229 PRO A CA 1
ATOM 1726 C C . PRO A 1 229 ? 14.409 9.035 -18.094 1.00 89.38 229 PRO A C 1
ATOM 1728 O O . PRO A 1 229 ? 14.081 7.896 -17.737 1.00 89.38 229 PRO A O 1
ATOM 1731 N N . ASP A 1 230 ? 15.676 9.364 -18.353 1.00 85.31 230 ASP A N 1
ATOM 1732 C CA . ASP A 1 230 ? 16.762 8.430 -18.084 1.00 85.31 230 ASP A CA 1
ATOM 1733 C C . ASP A 1 230 ? 16.823 8.119 -16.581 1.00 85.31 230 ASP A C 1
ATOM 1735 O O . ASP A 1 230 ? 17.062 8.981 -15.733 1.00 85.31 230 ASP A O 1
ATOM 1739 N N . SER A 1 231 ? 16.607 6.845 -16.261 1.00 82.50 231 SER A N 1
ATOM 1740 C CA . SER A 1 231 ? 16.643 6.307 -14.902 1.00 82.50 231 SER A CA 1
ATOM 1741 C C . SER A 1 231 ? 17.992 6.479 -14.191 1.00 82.50 231 SER A C 1
ATOM 1743 O O . SER A 1 231 ? 18.031 6.430 -12.957 1.00 82.50 231 SER A O 1
ATOM 1745 N N . GLN A 1 232 ? 19.082 6.670 -14.946 1.00 80.44 232 GLN A N 1
ATOM 1746 C CA . GLN A 1 232 ? 20.441 6.836 -14.422 1.00 80.44 232 GLN A CA 1
ATOM 1747 C C . GLN A 1 232 ? 20.920 8.290 -14.399 1.00 80.44 232 GLN A C 1
ATOM 1749 O O . GLN A 1 232 ? 21.967 8.552 -13.801 1.00 80.44 232 GLN A O 1
ATOM 1754 N N . ALA A 1 233 ? 20.180 9.230 -14.998 1.00 73.19 233 ALA A N 1
ATOM 1755 C CA . ALA A 1 233 ? 20.599 10.625 -15.058 1.00 73.19 233 ALA A CA 1
ATOM 1756 C C . ALA A 1 233 ? 20.859 11.171 -13.646 1.00 73.19 233 ALA A C 1
ATOM 1758 O O . ALA A 1 233 ? 20.015 11.068 -12.738 1.00 73.19 233 ALA A O 1
ATOM 1759 N N . ARG A 1 234 ? 22.050 11.744 -13.436 1.00 60.94 234 ARG A N 1
ATOM 1760 C CA . ARG A 1 234 ? 22.357 12.406 -12.169 1.00 60.94 234 ARG A CA 1
ATOM 1761 C C . ARG A 1 234 ? 21.585 13.725 -12.108 1.00 60.94 234 ARG A C 1
ATOM 1763 O O . ARG A 1 234 ? 21.431 14.392 -13.132 1.00 60.94 234 ARG A O 1
ATOM 1770 N N . PRO A 1 235 ? 21.105 14.137 -10.920 1.00 52.19 235 PRO A N 1
ATOM 1771 C CA . PRO A 1 235 ? 20.546 15.472 -10.764 1.00 52.19 235 PRO A CA 1
ATOM 1772 C C . PRO A 1 235 ? 21.655 16.499 -11.046 1.00 52.19 235 PRO A C 1
ATOM 1774 O O . PRO A 1 235 ? 22.532 16.693 -10.208 1.00 52.19 235 PRO A O 1
ATOM 1777 N N . GLY A 1 236 ? 21.644 17.085 -12.249 1.00 53.84 236 GLY A N 1
ATOM 1778 C CA . GLY A 1 236 ? 22.656 18.033 -12.729 1.00 53.84 236 GLY A CA 1
ATOM 1779 C C . GLY A 1 236 ? 23.089 17.867 -14.194 1.00 53.84 236 GLY A C 1
ATOM 1780 O O . GLY A 1 236 ? 23.578 18.833 -14.764 1.00 53.84 236 GLY A O 1
ATOM 1781 N N . ASP A 1 237 ? 22.857 16.714 -14.835 1.00 53.53 237 ASP A N 1
ATOM 1782 C CA . ASP A 1 237 ? 23.314 16.460 -1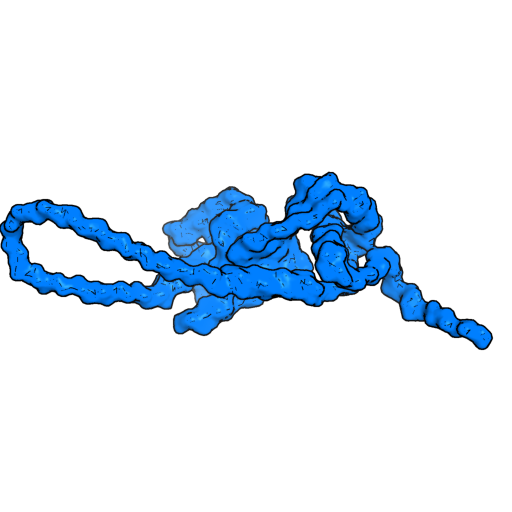6.224 1.00 53.53 237 ASP A CA 1
ATOM 1783 C C . ASP A 1 237 ? 22.448 17.142 -17.310 1.00 53.53 237 ASP A C 1
ATOM 1785 O O . ASP A 1 237 ? 22.675 16.988 -18.508 1.00 53.53 237 ASP A O 1
ATOM 1789 N N . GLY A 1 238 ? 21.443 17.924 -16.910 1.00 48.56 238 GLY A N 1
ATOM 1790 C CA . GLY A 1 238 ? 20.536 18.631 -17.811 1.00 48.56 238 GLY A CA 1
ATOM 1791 C C . GLY A 1 238 ? 21.005 20.040 -18.168 1.00 48.56 238 GLY A C 1
ATOM 1792 O O . GLY A 1 238 ? 20.310 20.986 -17.817 1.00 48.56 238 GLY A O 1
ATOM 1793 N N . ALA A 1 239 ? 22.151 20.189 -18.841 1.00 46.03 239 ALA A N 1
ATOM 1794 C CA . ALA A 1 239 ? 22.490 21.406 -19.595 1.00 46.03 239 ALA A CA 1
ATOM 1795 C C . ALA A 1 239 ? 23.690 21.199 -20.539 1.00 46.03 239 ALA A C 1
ATOM 1797 O O . ALA A 1 239 ? 24.764 21.743 -20.314 1.00 46.03 239 ALA A O 1
ATOM 1798 N N . VAL A 1 240 ? 23.496 20.474 -21.640 1.00 44.03 240 VAL A N 1
ATOM 1799 C CA . VAL A 1 240 ? 24.196 20.776 -22.901 1.00 44.03 240 VAL A CA 1
ATOM 1800 C C . VAL A 1 240 ? 23.202 20.603 -24.042 1.00 44.03 240 VAL A C 1
ATOM 1802 O O . VAL A 1 240 ? 23.134 19.571 -24.703 1.00 44.03 240 VAL A O 1
ATOM 1805 N N . ALA A 1 241 ? 22.368 21.626 -24.234 1.00 42.94 241 ALA A N 1
ATOM 1806 C CA . ALA A 1 241 ? 21.675 21.805 -25.498 1.00 42.94 241 ALA A CA 1
ATOM 1807 C C . ALA A 1 241 ? 22.743 22.077 -26.562 1.00 42.94 241 ALA A C 1
ATOM 1809 O O . ALA A 1 241 ? 23.406 23.115 -26.540 1.00 42.94 241 ALA A O 1
ATOM 1810 N N . SER A 1 242 ? 22.934 21.110 -27.454 1.00 48.47 242 SER A N 1
ATOM 1811 C CA . SER A 1 242 ? 23.708 21.261 -28.677 1.00 48.47 242 SER A CA 1
ATOM 1812 C C . SER A 1 242 ? 23.227 22.503 -29.427 1.00 48.47 242 SER A C 1
ATOM 1814 O O . SER A 1 242 ? 22.069 22.580 -29.828 1.00 48.47 242 SER A O 1
ATOM 1816 N N . THR A 1 243 ? 24.113 23.481 -29.589 1.00 39.38 243 THR A N 1
ATOM 1817 C CA . THR A 1 243 ? 23.970 24.546 -30.583 1.00 39.38 243 THR A CA 1
ATOM 1818 C C . THR A 1 243 ? 25.213 24.494 -31.461 1.00 39.38 243 THR A C 1
ATOM 1820 O O . THR A 1 243 ? 26.279 24.945 -31.061 1.00 39.38 243 THR A O 1
ATOM 1823 N N . GLU A 1 244 ? 25.052 23.884 -32.627 1.00 37.06 244 GLU A N 1
ATOM 1824 C CA . GLU A 1 244 ? 25.788 24.156 -33.867 1.00 37.06 244 GLU A CA 1
ATOM 1825 C C . GLU A 1 244 ? 24.693 24.414 -34.921 1.00 37.06 244 GLU A C 1
ATOM 1827 O O . GLU A 1 244 ? 23.577 23.897 -34.752 1.00 37.06 244 GLU A O 1
ATOM 1832 N N . PRO A 1 245 ? 24.920 25.245 -35.951 1.00 53.19 245 PRO A N 1
ATOM 1833 C CA . PRO A 1 245 ? 26.151 25.319 -36.747 1.00 53.19 245 PRO A CA 1
ATOM 1834 C C . PRO A 1 245 ? 26.953 26.625 -36.637 1.00 53.19 245 PRO A C 1
ATOM 1836 O O . PRO A 1 245 ? 26.399 27.643 -36.164 1.00 53.19 245 PRO A O 1
#